Protein AF-A0A7Y4ME63-F1 (afdb_monomer_lite)

Radius of gyration: 26.14 Å; chains: 1; bounding box: 61×62×112 Å

Foldseek 3Di:
DDDDDDDDDDPDDDDDDPPPDPDPDPAAEFEEDCDDGNYPDQLVVLVPGAANHEYEYEAEDEDQEERENQALYEYEYDQRAEYEHEHQYAHYEANHANYEYEHYEYEYPAQHLDENYEYEAAQYEYEHYEYEYDADDDDLVPGRNYEHYEYDEQHEAYHAAHYEYERHQEHYEYAAAYEHEHENYEYALYQEDYEAHQYAYHYAQAEYDDPVGGHVFDEEADLNHDCVHCVAQVVNCLRHVNTWYAYPVVGAIAFADCALVCLPPVSLCVGPVRDPHSVRNNVCNVPVD

Sequence (289 aa):
MKKPLLTALITAALAGAALGAPAASAATVHTVCEAGCDYSTIQAAVNAASAGDTIQISGALATSGTTTVNKDVTVTGSDDATVTQTGTAITFLMSGAGSSLSNLTITSNAPVAREFIQVGASDVTVSDNVIYGPAQPLPMSSWVGNRGIVTQGSISGFALTGNTIHTLRSGAYLNPNGTGTIADNTLYNTKGDFLIDNANFQFINNRSGDEAQPSEWGFVVFGNTAPDRYPGMAALSTANNFMTAWDQRDGDTFVAPQSAEDCKNDGWKTLSPGFSNQGQCIKFVNTGR

Secondary structure (DSSP, 8-state):
--------------------PPP-PPPPEEEESSSSSSBSSHHHHHHHPPTT-EEEE-SEEEESS-EEE-SS-EEEE-TT-EEEE-SSS-SEEE-STT-EEES-EEEESS--SSEEEEE-STT-EEES-EEEPPP-PSPGGGS---EEEEEPTT--SEEEES-EEEEESEEEEE-TT-EEEEES-EEEEES-SEEESS-EEEEES-EE--TTS--S-SEEE-TTS-TTSS--HHHHHHTTTT--EEETTT--EEB--SSTTTTTTTGGGSSBSPPSSHHHHHHHHHH--

pLDDT: mean 92.11, std 14.5, range [37.84, 98.94]

Structure (mmCIF, N/CA/C/O backbone):
data_AF-A0A7Y4ME63-F1
#
_entry.id   AF-A0A7Y4ME63-F1
#
loop_
_atom_site.group_PDB
_atom_site.id
_atom_site.type_symbol
_atom_site.label_atom_id
_atom_site.label_alt_id
_atom_site.label_comp_id
_atom_site.label_asym_id
_atom_site.label_entity_id
_atom_site.label_seq_id
_atom_site.pdbx_PDB_ins_code
_atom_site.Cartn_x
_atom_site.Cartn_y
_atom_site.Cartn_z
_atom_site.occupancy
_atom_site.B_iso_or_equiv
_atom_site.auth_seq_id
_atom_site.auth_comp_id
_atom_site.auth_asym_id
_atom_site.auth_atom_id
_atom_site.pdbx_PDB_model_num
ATOM 1 N N . MET A 1 1 ? 34.432 -47.320 78.825 1.00 46.09 1 MET A N 1
ATOM 2 C CA . MET A 1 1 ? 34.908 -46.047 78.235 1.00 46.09 1 MET A CA 1
ATOM 3 C C . MET A 1 1 ? 34.802 -46.120 76.718 1.00 46.09 1 MET A C 1
ATOM 5 O O . MET A 1 1 ? 35.577 -46.853 76.124 1.00 46.09 1 MET A O 1
ATOM 9 N N . LYS A 1 2 ? 33.857 -45.393 76.112 1.00 38.59 2 LYS A N 1
ATOM 10 C CA . LYS A 1 2 ? 34.018 -44.500 74.943 1.00 38.59 2 LYS A CA 1
ATOM 11 C C . LYS A 1 2 ? 32.622 -44.092 74.441 1.00 38.59 2 LYS A C 1
ATOM 13 O O . LYS A 1 2 ? 31.676 -44.863 74.511 1.00 38.59 2 LYS A O 1
ATOM 18 N N . LYS A 1 3 ? 32.540 -42.809 74.096 1.00 37.84 3 LYS A N 1
ATOM 19 C CA . LYS A 1 3 ? 31.371 -41.948 73.867 1.00 37.84 3 LYS A CA 1
ATOM 20 C C . LYS A 1 3 ? 30.662 -42.207 72.518 1.00 37.84 3 LYS A C 1
ATOM 22 O O . LYS A 1 3 ? 31.257 -42.850 71.658 1.00 37.84 3 LYS A O 1
ATOM 27 N N . PRO A 1 4 ? 29.428 -41.686 72.346 1.00 48.81 4 PRO A N 1
ATOM 28 C CA . PRO A 1 4 ? 28.550 -41.934 71.201 1.00 48.81 4 PRO A CA 1
ATOM 29 C C . PRO A 1 4 ? 28.894 -41.037 70.001 1.00 48.81 4 PRO A C 1
ATOM 31 O O . PRO A 1 4 ? 29.509 -39.986 70.179 1.00 48.81 4 PRO A O 1
ATOM 34 N N . LEU A 1 5 ? 28.439 -41.406 68.798 1.00 42.62 5 LEU A N 1
ATOM 35 C CA . LEU A 1 5 ? 28.381 -40.494 67.654 1.00 42.62 5 LEU A CA 1
ATOM 36 C C . LEU A 1 5 ? 26.934 -40.406 67.155 1.00 42.62 5 LEU A C 1
ATOM 38 O O . LEU A 1 5 ? 26.392 -41.346 66.581 1.00 42.62 5 LEU A O 1
ATOM 42 N N . LEU A 1 6 ? 26.317 -39.266 67.458 1.00 41.91 6 LEU A N 1
ATOM 43 C CA . LEU A 1 6 ? 25.046 -38.795 66.923 1.00 41.91 6 LEU A CA 1
ATOM 44 C C . LEU A 1 6 ? 25.267 -38.406 65.453 1.00 41.91 6 LEU A C 1
ATOM 46 O O . LEU A 1 6 ? 26.100 -37.543 65.176 1.00 41.91 6 LEU A O 1
ATOM 50 N N . THR A 1 7 ? 24.515 -38.988 64.522 1.00 42.72 7 THR A N 1
ATOM 51 C CA . THR A 1 7 ? 24.417 -38.480 63.146 1.00 42.72 7 THR A CA 1
ATOM 52 C C . THR A 1 7 ? 23.059 -37.808 62.997 1.00 42.72 7 THR A C 1
ATOM 54 O O . THR A 1 7 ? 22.022 -38.465 63.011 1.00 42.72 7 THR A O 1
ATOM 57 N N . ALA A 1 8 ? 23.072 -36.478 62.922 1.00 39.84 8 ALA A N 1
ATOM 58 C CA . ALA A 1 8 ? 21.895 -35.663 62.670 1.00 39.84 8 ALA A CA 1
ATOM 59 C C . ALA A 1 8 ? 21.489 -35.785 61.191 1.00 39.84 8 ALA A C 1
ATOM 61 O O . ALA A 1 8 ? 22.256 -35.405 60.308 1.00 39.84 8 ALA A O 1
ATOM 62 N N . LEU A 1 9 ? 20.287 -36.303 60.923 1.00 38.84 9 LEU A N 1
ATOM 63 C CA . LEU A 1 9 ? 19.626 -36.134 59.629 1.00 38.84 9 LEU A CA 1
ATOM 64 C C . LEU A 1 9 ? 18.995 -34.738 59.598 1.00 38.84 9 LEU A C 1
ATOM 66 O O . LEU A 1 9 ? 18.056 -34.459 60.340 1.00 38.84 9 LEU A O 1
ATOM 70 N N . ILE A 1 10 ? 19.510 -33.866 58.735 1.00 40.19 10 ILE A N 1
ATOM 71 C CA . ILE A 1 10 ? 18.871 -32.596 58.389 1.00 40.19 10 ILE A CA 1
ATOM 72 C C . ILE A 1 10 ? 17.882 -32.888 57.257 1.00 40.19 10 ILE A C 1
ATOM 74 O O . ILE A 1 10 ? 18.275 -33.061 56.106 1.00 40.19 10 ILE A O 1
ATOM 78 N N . THR A 1 11 ? 16.592 -32.957 57.575 1.00 41.28 11 THR A N 1
ATOM 79 C CA . THR A 1 11 ? 15.512 -32.876 56.582 1.00 41.28 11 THR A CA 1
ATOM 80 C C . THR A 1 11 ? 15.352 -31.423 56.145 1.00 41.28 11 THR A C 1
ATOM 82 O O . THR A 1 11 ? 14.748 -30.619 56.852 1.00 41.28 11 THR A O 1
ATOM 85 N N . ALA A 1 12 ? 15.900 -31.078 54.980 1.00 43.62 12 ALA A N 1
ATOM 86 C CA . ALA A 1 12 ? 15.581 -29.834 54.293 1.00 43.62 12 ALA A CA 1
ATOM 87 C C . ALA A 1 12 ? 14.204 -29.976 53.623 1.00 43.62 12 ALA A C 1
ATOM 89 O O . ALA A 1 12 ? 14.047 -30.718 52.654 1.00 43.62 12 ALA A O 1
ATOM 90 N N . ALA A 1 13 ? 13.197 -29.288 54.160 1.00 43.19 13 ALA A N 1
ATOM 91 C CA . ALA A 1 13 ? 11.899 -29.148 53.516 1.00 43.19 13 ALA A CA 1
ATOM 92 C C . 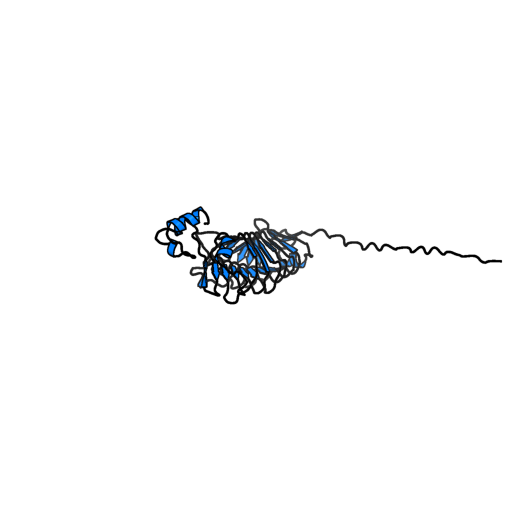ALA A 1 13 ? 12.021 -28.145 52.357 1.00 43.19 13 ALA A C 1
ATOM 94 O O . ALA A 1 13 ? 12.194 -26.948 52.581 1.00 43.19 13 ALA A O 1
ATOM 95 N N . LEU A 1 14 ? 11.947 -28.633 51.116 1.00 44.81 14 LEU A N 1
ATOM 96 C CA . LEU A 1 14 ? 11.787 -27.788 49.933 1.00 44.81 14 LEU A CA 1
ATOM 97 C C . LEU A 1 14 ? 10.317 -27.345 49.857 1.00 44.81 14 LEU A C 1
ATOM 99 O O . LEU A 1 14 ? 9.442 -28.121 49.477 1.00 44.81 14 LEU A O 1
ATOM 103 N N . ALA A 1 15 ? 10.036 -26.102 50.242 1.00 48.12 15 ALA A N 1
ATOM 104 C CA . ALA A 1 15 ? 8.752 -25.466 49.971 1.00 48.12 15 ALA A CA 1
ATOM 105 C C . ALA A 1 15 ? 8.712 -25.059 48.489 1.00 48.12 15 ALA A C 1
ATOM 107 O O . ALA A 1 15 ? 9.337 -24.080 48.084 1.00 48.12 15 ALA A O 1
ATOM 108 N N . GLY A 1 16 ? 8.008 -25.839 47.667 1.00 46.25 16 GLY A N 1
ATOM 109 C CA . GLY A 1 16 ? 7.721 -25.484 46.281 1.00 46.25 16 GLY A CA 1
ATOM 110 C C . GLY A 1 16 ? 6.725 -24.329 46.228 1.00 46.25 16 GLY A C 1
ATOM 111 O O . GLY A 1 16 ? 5.529 -24.532 46.420 1.00 46.25 16 GLY A O 1
ATOM 112 N N . ALA A 1 17 ? 7.211 -23.117 45.966 1.00 50.97 17 ALA A N 1
ATOM 113 C CA . ALA A 1 17 ? 6.362 -22.007 45.561 1.00 50.97 17 ALA A CA 1
ATOM 114 C C . ALA A 1 17 ? 5.894 -22.267 44.123 1.00 50.97 17 ALA A C 1
ATOM 116 O O . ALA A 1 17 ? 6.633 -22.043 43.165 1.00 50.97 17 ALA A O 1
ATOM 117 N N . ALA A 1 18 ? 4.674 -22.781 43.973 1.00 52.12 18 ALA A N 1
ATOM 118 C CA . ALA A 1 18 ? 3.980 -22.775 42.696 1.00 52.12 18 ALA A CA 1
ATOM 119 C C . ALA A 1 18 ? 3.706 -21.310 42.323 1.00 52.12 18 ALA A C 1
ATOM 121 O O . ALA A 1 18 ? 2.754 -20.699 42.806 1.00 52.12 18 ALA A O 1
ATOM 122 N N . LEU A 1 19 ? 4.586 -20.728 41.506 1.00 52.66 19 LEU A N 1
ATOM 123 C CA . LEU A 1 19 ? 4.307 -19.497 40.778 1.00 52.66 19 LEU A CA 1
ATOM 124 C C . LEU A 1 19 ? 3.111 -19.799 39.874 1.00 52.66 19 LEU A C 1
ATOM 126 O O . LEU A 1 19 ? 3.251 -20.484 38.862 1.00 52.66 19 LEU A O 1
ATOM 130 N N . GLY A 1 20 ? 1.921 -19.367 40.292 1.00 47.72 20 GLY A N 1
ATOM 131 C CA . GLY A 1 20 ? 0.725 -19.451 39.470 1.00 47.72 20 GLY A CA 1
ATOM 132 C C . GLY A 1 20 ? 0.991 -18.711 38.168 1.00 47.72 20 GLY A C 1
ATOM 133 O O . GLY A 1 20 ? 1.175 -17.495 38.179 1.00 47.72 20 GLY A O 1
ATOM 134 N N . ALA A 1 21 ? 1.054 -19.445 37.057 1.00 57.47 21 ALA A N 1
ATOM 135 C CA . ALA A 1 21 ? 0.985 -18.828 35.746 1.00 57.47 21 ALA A CA 1
ATOM 136 C C . ALA A 1 21 ? -0.304 -17.989 35.716 1.00 57.47 21 ALA A C 1
ATOM 138 O O . ALA A 1 21 ? -1.355 -18.513 36.108 1.00 57.47 21 ALA A O 1
ATOM 139 N N . PRO A 1 22 ? -0.252 -16.701 35.332 1.00 53.56 22 PRO A N 1
ATOM 140 C CA . PRO A 1 22 ? -1.468 -15.921 35.187 1.00 53.56 22 PRO A CA 1
ATOM 141 C C . PRO A 1 22 ? -2.383 -16.663 34.212 1.00 53.56 22 PRO A C 1
ATOM 143 O O . PRO A 1 22 ? -1.946 -17.092 33.143 1.00 53.56 22 PRO A O 1
ATOM 146 N N . ALA A 1 23 ? -3.636 -16.876 34.614 1.00 57.44 23 ALA A N 1
ATOM 147 C CA . ALA A 1 23 ? -4.640 -17.436 33.728 1.00 57.44 23 ALA A CA 1
ATOM 148 C C . ALA A 1 23 ? -4.718 -16.536 32.489 1.00 57.44 23 ALA A C 1
ATOM 150 O O . ALA A 1 23 ? -4.930 -15.330 32.625 1.00 57.44 23 ALA A O 1
ATOM 151 N N . ALA A 1 24 ? -4.501 -17.104 31.302 1.00 58.09 24 ALA A N 1
ATOM 152 C CA . ALA A 1 24 ? -4.715 -16.387 30.056 1.00 58.09 24 ALA A CA 1
ATOM 153 C C . ALA A 1 24 ? -6.181 -15.933 30.034 1.00 58.09 24 ALA A C 1
ATOM 155 O O . ALA A 1 24 ? -7.089 -16.767 30.011 1.00 58.09 24 ALA A O 1
ATOM 156 N N . SER A 1 25 ? -6.409 -14.621 30.128 1.00 64.06 25 SER A N 1
ATOM 157 C CA . SER A 1 25 ? -7.743 -14.059 29.940 1.00 64.06 25 SER A CA 1
ATOM 158 C C . SER A 1 25 ? -8.184 -14.386 28.518 1.00 64.06 25 SER A C 1
ATOM 160 O O . SER A 1 25 ? -7.395 -14.242 27.585 1.00 64.06 25 SER A O 1
ATOM 162 N N . ALA A 1 26 ? -9.421 -14.850 28.349 1.00 74.94 26 ALA A N 1
ATOM 163 C CA . ALA A 1 26 ? -9.980 -15.026 27.018 1.00 74.94 26 ALA A CA 1
ATOM 164 C C . ALA A 1 26 ? -9.988 -13.666 26.301 1.00 74.94 26 ALA A C 1
ATOM 166 O O . ALA A 1 26 ? -10.388 -12.665 26.900 1.00 74.94 26 ALA A O 1
ATOM 167 N N . ALA A 1 27 ? -9.526 -13.643 25.050 1.00 87.25 27 ALA A N 1
ATOM 168 C CA . ALA A 1 27 ? -9.578 -12.455 24.208 1.00 87.25 27 ALA A CA 1
ATOM 169 C C . ALA A 1 27 ? -11.033 -11.994 24.061 1.00 87.25 27 ALA A C 1
ATOM 171 O O . ALA A 1 27 ? -11.910 -12.790 23.712 1.00 87.25 27 ALA A O 1
ATOM 172 N N . THR A 1 28 ? -11.293 -10.721 24.354 1.00 96.31 28 THR A N 1
ATOM 173 C CA . THR A 1 28 ? -12.622 -10.125 24.194 1.00 96.31 28 THR A CA 1
ATOM 174 C C . THR A 1 28 ? -12.782 -9.611 22.768 1.00 96.31 28 THR A C 1
ATOM 176 O O . THR A 1 28 ? -11.829 -9.115 22.168 1.00 96.31 28 THR A O 1
ATOM 179 N N . VAL A 1 29 ? -13.995 -9.717 22.222 1.00 98.25 29 VAL A N 1
ATOM 180 C CA . VAL A 1 29 ? -14.356 -9.113 20.935 1.00 98.25 29 VAL A CA 1
ATOM 181 C C . VAL A 1 29 ? -15.172 -7.852 21.200 1.00 98.25 29 VAL A C 1
ATOM 183 O O . VAL A 1 29 ? -16.220 -7.925 21.834 1.00 98.25 29 VAL A O 1
ATOM 186 N N . HIS A 1 30 ? -14.694 -6.717 20.697 1.00 98.44 30 HIS A N 1
ATOM 187 C CA . HIS A 1 30 ? -15.376 -5.423 20.717 1.00 98.44 30 HIS A CA 1
ATOM 188 C C . HIS A 1 30 ? -15.942 -5.149 19.325 1.00 98.44 30 HIS A C 1
ATOM 190 O O . HIS A 1 30 ? -15.181 -4.991 18.367 1.00 98.44 30 HIS A O 1
ATOM 196 N N . THR A 1 31 ? -17.264 -5.103 19.184 1.00 98.69 31 THR A N 1
ATOM 197 C CA . THR A 1 31 ? -17.903 -4.843 17.885 1.00 98.69 31 THR A CA 1
ATOM 198 C C . THR A 1 31 ? -17.995 -3.345 17.589 1.00 98.69 31 THR A C 1
ATOM 200 O O . THR A 1 31 ? -18.253 -2.533 18.483 1.00 98.69 31 THR A O 1
ATOM 203 N N . VAL A 1 32 ? -17.799 -2.963 16.323 1.00 98.75 32 VAL A N 1
ATOM 204 C CA . VAL A 1 32 ? -17.863 -1.570 15.859 1.00 98.75 32 VAL A CA 1
ATOM 205 C C . VAL A 1 32 ? -18.687 -1.453 14.578 1.00 98.75 32 VAL A C 1
ATOM 207 O O . VAL A 1 32 ? -18.367 -2.078 13.568 1.00 98.75 32 VAL A O 1
ATOM 210 N N . CYS A 1 33 ? -19.725 -0.621 14.607 1.00 98.38 33 CYS A N 1
ATOM 211 C CA . CYS A 1 33 ? -20.551 -0.262 13.450 1.00 98.38 33 CYS A CA 1
ATOM 212 C C . CYS A 1 33 ? -21.341 1.024 13.737 1.00 98.38 33 CYS A C 1
ATOM 214 O O . CYS A 1 33 ? -21.311 1.527 14.857 1.00 98.38 33 CYS A O 1
ATOM 216 N N . GLU A 1 34 ? -22.055 1.574 12.750 1.00 95.75 34 GLU A N 1
ATOM 217 C CA . GLU A 1 34 ? -22.804 2.834 12.910 1.00 95.75 34 GLU A CA 1
ATOM 218 C C . GLU A 1 34 ? -23.834 2.780 14.057 1.00 95.75 34 GLU A C 1
ATOM 220 O O . GLU A 1 34 ? -23.956 3.732 14.832 1.00 95.75 34 GLU A O 1
ATOM 225 N N . ALA A 1 35 ? -24.546 1.656 14.202 1.00 95.31 35 ALA A N 1
ATOM 226 C CA . ALA A 1 35 ? -25.524 1.438 15.265 1.00 95.31 35 ALA A CA 1
ATOM 227 C C . ALA A 1 35 ? -25.699 -0.054 15.590 1.00 95.31 35 ALA A C 1
ATOM 229 O O . ALA A 1 35 ? -25.674 -0.895 14.698 1.00 95.31 35 ALA A O 1
ATOM 230 N N . GLY A 1 36 ? -25.948 -0.378 16.864 1.00 95.62 36 GLY A N 1
ATOM 231 C CA . GLY A 1 36 ? -26.245 -1.745 17.324 1.00 95.62 36 GLY A CA 1
ATOM 232 C C . GLY A 1 36 ? -25.032 -2.579 17.757 1.00 95.62 36 GLY A C 1
ATOM 233 O O . GLY A 1 36 ? -25.229 -3.654 18.314 1.00 95.62 36 GLY A O 1
ATOM 234 N N . CYS A 1 37 ? -23.813 -2.075 17.554 1.00 98.06 37 CYS A N 1
ATOM 235 C CA . CYS A 1 37 ? -22.570 -2.648 18.078 1.00 98.06 37 CYS A CA 1
ATOM 236 C C . CYS A 1 37 ? -22.203 -2.080 19.460 1.00 98.06 37 CYS A C 1
ATOM 238 O O . CYS A 1 37 ? -22.789 -1.090 19.906 1.00 98.06 37 CYS A O 1
ATOM 240 N N . ASP A 1 38 ? -21.198 -2.672 20.112 1.00 98.50 38 ASP A N 1
ATOM 241 C CA . ASP A 1 38 ? -20.674 -2.216 21.411 1.00 98.50 38 ASP A CA 1
ATOM 242 C C . ASP A 1 38 ? -20.152 -0.773 21.343 1.00 98.50 38 ASP A C 1
ATOM 244 O O . ASP A 1 38 ? -20.317 0.012 22.282 1.00 98.50 38 ASP A O 1
ATOM 248 N N . TYR A 1 39 ? -19.549 -0.410 20.207 1.00 98.69 39 TYR A N 1
ATOM 249 C CA . TYR A 1 39 ? -19.010 0.918 19.944 1.00 98.69 39 TYR A CA 1
ATOM 250 C C . TYR A 1 39 ? -19.448 1.443 18.575 1.00 98.69 39 TYR A C 1
ATOM 252 O O . TYR A 1 39 ? -19.563 0.699 17.606 1.00 98.69 39 TYR A O 1
ATOM 260 N N . SER A 1 40 ? -19.614 2.763 18.474 1.00 97.88 40 SER A N 1
ATOM 261 C CA . SER A 1 40 ? -19.867 3.455 17.202 1.00 97.88 40 SER A CA 1
ATOM 262 C C . SER A 1 40 ? -18.611 4.033 16.546 1.00 97.88 40 SER A C 1
ATOM 264 O O . SER A 1 40 ? -18.667 4.579 15.447 1.00 97.88 40 SER A O 1
ATOM 266 N N . THR A 1 41 ? -17.455 3.938 17.214 1.00 98.25 41 THR A N 1
ATOM 267 C CA . THR A 1 41 ? -16.168 4.395 16.675 1.00 98.25 41 THR A CA 1
ATOM 268 C C . THR A 1 41 ? -15.064 3.404 17.003 1.00 98.25 41 THR A C 1
ATOM 270 O O . THR A 1 41 ? -15.025 2.832 18.095 1.00 98.25 41 THR A O 1
ATOM 273 N N . ILE A 1 42 ? -14.117 3.257 16.077 1.00 98.62 42 ILE A N 1
ATOM 274 C CA . ILE A 1 42 ? -12.981 2.343 16.239 1.00 98.62 42 ILE A CA 1
ATOM 275 C C . ILE A 1 42 ? -12.100 2.794 17.413 1.00 98.62 42 ILE A C 1
ATOM 277 O O . ILE A 1 42 ? -11.676 1.973 18.219 1.00 98.62 42 ILE A O 1
ATOM 281 N N . GLN A 1 43 ? -11.882 4.105 17.579 1.00 98.69 43 GLN A N 1
ATOM 282 C CA . GLN A 1 43 ? -11.066 4.623 18.682 1.00 98.69 43 GLN A CA 1
ATOM 283 C C . GLN A 1 43 ? -11.665 4.309 20.062 1.00 98.69 43 GLN A C 1
ATOM 285 O O . GLN A 1 43 ? -10.912 4.024 20.991 1.00 98.69 43 GLN A O 1
ATOM 290 N N . ALA A 1 44 ? -12.994 4.346 20.221 1.00 98.56 44 ALA A N 1
ATOM 291 C CA . ALA A 1 44 ? -13.624 3.988 21.492 1.00 98.56 44 ALA A CA 1
ATOM 292 C C . ALA A 1 44 ? -13.399 2.506 21.839 1.00 98.56 44 ALA A C 1
ATOM 294 O O . ALA A 1 44 ? -13.047 2.206 22.981 1.00 98.56 44 ALA A O 1
ATOM 295 N N . ALA A 1 45 ? -13.498 1.615 20.847 1.00 98.69 45 ALA A N 1
ATOM 296 C CA . ALA A 1 45 ? -13.181 0.199 21.014 1.00 98.69 45 ALA A CA 1
ATOM 297 C C . ALA A 1 45 ? -11.699 -0.015 21.365 1.00 98.69 45 ALA A C 1
ATOM 299 O O . ALA A 1 45 ? -11.395 -0.692 22.343 1.00 98.69 45 ALA A O 1
ATOM 300 N N . VAL A 1 46 ? -10.766 0.643 20.660 1.00 98.62 46 VAL A N 1
ATOM 301 C CA . VAL A 1 46 ? -9.326 0.585 20.995 1.00 98.62 46 VAL A CA 1
ATOM 302 C C . VAL A 1 46 ? -9.065 1.056 22.424 1.00 98.62 46 VAL A C 1
ATOM 304 O O . VAL A 1 46 ? -8.277 0.447 23.149 1.00 98.62 46 VAL A O 1
ATOM 307 N N . ASN A 1 47 ? -9.722 2.131 22.863 1.00 98.62 47 ASN A N 1
ATOM 308 C CA . ASN A 1 47 ? -9.544 2.661 24.213 1.00 98.62 47 ASN A CA 1
ATOM 309 C C . ASN A 1 47 ? -9.984 1.655 25.285 1.00 98.62 47 ASN A C 1
ATOM 311 O O . ASN A 1 47 ? -9.286 1.524 26.292 1.00 98.62 47 ASN A O 1
ATOM 315 N N . ALA A 1 48 ? -11.082 0.933 25.051 1.00 98.38 48 ALA A N 1
ATOM 316 C CA . ALA A 1 48 ? -11.619 -0.067 25.971 1.00 98.38 48 ALA A CA 1
ATOM 317 C C . ALA A 1 48 ? -10.885 -1.418 25.926 1.00 98.38 48 ALA A C 1
ATOM 319 O O . ALA A 1 48 ? -10.830 -2.110 26.940 1.00 98.38 48 ALA A O 1
ATOM 320 N N . ALA A 1 49 ? -10.300 -1.770 24.781 1.00 98.31 49 ALA A N 1
ATOM 321 C CA . ALA A 1 49 ? -9.621 -3.041 24.571 1.00 98.31 49 ALA A CA 1
ATOM 322 C C . ALA A 1 49 ? -8.377 -3.225 25.455 1.00 98.31 49 ALA A C 1
ATOM 324 O O . ALA A 1 49 ? -7.641 -2.276 25.751 1.00 98.31 49 ALA A O 1
ATOM 325 N N . SE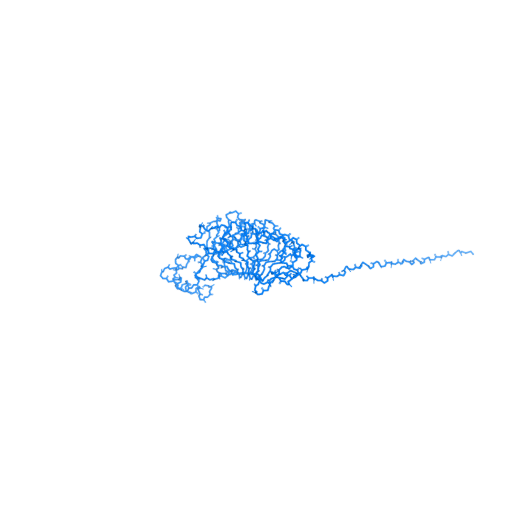R A 1 50 ? -8.113 -4.469 25.836 1.00 97.62 50 SER A N 1
ATOM 326 C CA . SER A 1 50 ? -6.856 -4.931 26.427 1.00 97.62 50 SER A CA 1
ATOM 327 C C . SER A 1 50 ? -5.974 -5.595 25.369 1.00 97.62 50 SER A C 1
ATOM 329 O O . SER A 1 50 ? -6.437 -5.919 24.281 1.00 97.62 50 SER A O 1
ATOM 331 N N . ALA A 1 51 ? -4.690 -5.793 25.675 1.00 97.25 51 ALA A N 1
ATOM 332 C CA . ALA A 1 51 ? -3.816 -6.557 24.787 1.00 97.25 51 ALA A CA 1
ATOM 333 C C . ALA A 1 51 ? -4.372 -7.979 24.559 1.00 97.25 51 ALA A C 1
ATOM 335 O O . ALA A 1 51 ? -4.815 -8.622 25.512 1.00 97.25 51 ALA A O 1
ATOM 336 N N . GLY A 1 52 ? -4.345 -8.447 23.313 1.00 97.06 52 GLY A N 1
ATOM 337 C CA . GLY A 1 52 ? -4.934 -9.700 22.846 1.00 97.06 52 GLY A CA 1
ATOM 338 C C . GLY A 1 52 ? -6.403 -9.604 22.418 1.00 97.06 52 GLY A C 1
ATOM 339 O O . GLY A 1 52 ? -6.911 -10.557 21.832 1.00 97.06 52 GLY A O 1
ATOM 340 N N . ASP A 1 53 ? -7.094 -8.490 22.679 1.00 98.62 53 ASP A N 1
ATOM 341 C CA . ASP A 1 53 ? -8.489 -8.323 22.261 1.00 98.62 53 ASP A CA 1
ATOM 342 C C . ASP A 1 53 ? -8.623 -8.117 20.743 1.00 98.62 53 ASP A C 1
ATOM 344 O O . ASP A 1 53 ? -7.707 -7.666 20.049 1.00 98.62 53 ASP A O 1
ATOM 348 N N . THR A 1 54 ? -9.822 -8.405 20.237 1.00 98.75 54 THR A N 1
ATOM 349 C CA . THR A 1 54 ? -10.218 -8.169 18.847 1.00 98.75 54 THR A CA 1
ATOM 350 C C . THR A 1 54 ? -11.213 -7.018 18.757 1.00 98.75 54 THR A C 1
ATOM 352 O O . THR A 1 54 ? -12.153 -6.926 19.541 1.00 98.75 54 THR A O 1
ATOM 355 N N . ILE A 1 55 ? -11.038 -6.159 17.762 1.00 98.88 55 ILE A N 1
ATOM 356 C CA . ILE A 1 55 ? -11.950 -5.090 17.373 1.00 98.88 55 ILE A CA 1
ATOM 357 C C . ILE A 1 55 ? -12.526 -5.480 16.014 1.00 98.88 55 ILE A C 1
ATOM 359 O O . ILE A 1 55 ? -11.825 -5.428 15.004 1.00 98.88 55 ILE A O 1
ATOM 363 N N . GLN A 1 56 ? -13.791 -5.899 16.005 1.00 98.69 56 GLN A N 1
ATOM 364 C CA . GLN A 1 56 ? -14.490 -6.379 14.814 1.00 98.69 56 GLN A CA 1
ATOM 365 C C . GLN A 1 56 ? -15.339 -5.255 14.219 1.00 98.69 56 GLN A C 1
ATOM 367 O O . GLN A 1 56 ? -16.314 -4.815 14.828 1.00 98.69 56 GLN A O 1
ATOM 372 N N . ILE A 1 57 ? -14.990 -4.810 13.017 1.00 98.81 57 ILE A N 1
ATOM 373 C CA . ILE A 1 57 ? -15.683 -3.740 12.296 1.00 98.81 57 ILE A CA 1
ATOM 374 C C . ILE A 1 57 ? -16.677 -4.353 11.300 1.00 98.81 57 ILE A C 1
ATOM 376 O O . ILE A 1 57 ? -16.399 -5.380 10.677 1.00 98.81 57 ILE A O 1
ATOM 380 N N . SER A 1 58 ? -17.839 -3.725 11.135 1.00 98.44 58 SER A N 1
ATOM 381 C CA . SER A 1 58 ? -18.814 -4.053 10.085 1.00 98.44 58 SER A CA 1
ATOM 382 C C . SER A 1 58 ? -19.460 -2.790 9.521 1.00 98.44 58 SER A C 1
ATOM 384 O O . SER A 1 58 ? -19.531 -1.760 10.202 1.00 98.44 58 SER A O 1
ATOM 386 N N . GLY A 1 59 ? -19.921 -2.876 8.274 1.00 98.19 59 GLY A N 1
ATOM 387 C CA . GLY A 1 59 ? -20.559 -1.771 7.567 1.00 98.19 59 GLY A CA 1
ATOM 388 C C . GLY A 1 59 ? -19.647 -0.567 7.300 1.00 98.19 59 GLY A C 1
ATOM 389 O O . GLY A 1 59 ? -18.421 -0.611 7.432 1.00 98.19 59 GLY A O 1
ATOM 390 N N . ALA A 1 60 ? -20.263 0.544 6.897 1.00 98.19 60 ALA A N 1
ATOM 391 C CA . ALA A 1 60 ? -19.552 1.775 6.572 1.00 98.19 60 ALA A CA 1
ATOM 392 C C . ALA A 1 60 ? -19.339 2.651 7.814 1.00 98.19 60 ALA A C 1
ATOM 394 O O . ALA A 1 60 ? -20.279 2.984 8.533 1.00 98.19 60 ALA A O 1
ATOM 395 N N . LEU A 1 61 ? -18.100 3.091 8.021 1.00 98.44 61 LEU A N 1
ATOM 396 C CA . LEU A 1 61 ? -17.710 4.048 9.047 1.00 98.44 61 LEU A CA 1
ATOM 397 C C . LEU A 1 61 ? -16.950 5.215 8.422 1.00 98.44 61 LEU A C 1
ATOM 399 O O . LEU A 1 61 ? -16.160 5.054 7.490 1.00 98.44 61 LEU A O 1
ATOM 403 N N . ALA A 1 62 ? -17.145 6.400 8.990 1.00 98.00 62 ALA A N 1
ATOM 404 C CA . ALA A 1 62 ? -16.340 7.570 8.684 1.00 98.00 62 ALA A CA 1
ATOM 405 C C . ALA A 1 62 ? -15.444 7.919 9.875 1.00 98.00 62 ALA A C 1
ATOM 407 O O . ALA A 1 62 ? -15.880 7.901 11.026 1.00 98.00 62 ALA A O 1
ATOM 408 N N . THR A 1 63 ? -14.200 8.295 9.595 1.00 97.81 63 THR A N 1
ATOM 409 C CA . THR A 1 63 ? -13.324 8.962 10.564 1.00 97.81 63 THR A CA 1
ATOM 410 C C . THR A 1 63 ? -12.889 10.308 10.004 1.00 97.81 63 THR A C 1
ATOM 412 O O . THR A 1 63 ? -12.749 10.465 8.794 1.00 97.81 63 THR A O 1
ATOM 415 N N . SER A 1 64 ? -12.712 11.305 10.864 1.00 97.00 64 SER A N 1
ATOM 416 C CA . SER A 1 64 ? -12.192 12.632 10.502 1.00 97.00 64 SER A CA 1
ATOM 417 C C . SER A 1 64 ? -10.822 12.921 11.126 1.00 97.00 64 SER A C 1
ATOM 419 O O . SER A 1 64 ? -10.231 13.975 10.887 1.00 97.00 64 SER A O 1
ATOM 421 N N . GLY A 1 65 ? -10.314 11.983 11.929 1.00 97.75 65 GLY A N 1
ATOM 422 C CA . GLY A 1 65 ? -9.037 12.066 12.623 1.00 97.75 65 GLY A CA 1
ATOM 423 C C . GLY A 1 65 ? -8.273 10.747 12.563 1.00 97.75 65 GLY A C 1
ATOM 424 O O . GLY A 1 65 ? -8.667 9.809 11.864 1.00 97.75 65 GLY A O 1
ATOM 425 N N . THR A 1 66 ? -7.177 10.690 13.315 1.00 98.69 66 THR A N 1
ATOM 426 C CA . THR A 1 66 ? -6.348 9.488 13.428 1.00 98.69 66 THR A CA 1
ATOM 427 C C . THR A 1 66 ? -6.941 8.494 14.412 1.00 98.69 66 THR A C 1
ATOM 429 O O . THR A 1 66 ? -7.073 8.804 15.595 1.00 98.69 66 THR A O 1
ATOM 432 N N . THR A 1 67 ? -7.212 7.275 13.942 1.00 98.75 67 THR A N 1
ATOM 433 C CA . THR A 1 67 ? -7.447 6.117 14.812 1.00 98.75 67 THR A CA 1
ATOM 434 C C . THR A 1 67 ? -6.094 5.573 15.252 1.00 98.75 67 THR A C 1
ATOM 436 O O . THR A 1 67 ? -5.331 5.051 14.442 1.00 98.75 67 THR A O 1
ATOM 439 N N . THR A 1 68 ? -5.759 5.724 16.528 1.00 98.81 68 THR A N 1
ATOM 440 C CA . THR A 1 68 ? -4.480 5.272 17.082 1.00 98.81 68 THR A CA 1
ATOM 441 C C . THR A 1 68 ? -4.647 3.896 17.712 1.00 98.81 68 THR A C 1
ATOM 443 O O . THR A 1 68 ? -5.268 3.782 18.767 1.00 98.81 68 THR A O 1
ATOM 446 N N . VAL A 1 69 ? -4.061 2.875 17.087 1.00 98.81 69 VAL A N 1
ATOM 447 C CA . VAL A 1 69 ? -3.988 1.495 17.581 1.00 98.81 69 VAL A CA 1
ATOM 448 C C . VAL A 1 69 ? -2.672 1.339 18.343 1.00 98.81 69 VAL A C 1
ATOM 450 O O . VAL A 1 69 ? -1.638 1.006 17.770 1.00 98.81 69 VAL A O 1
ATOM 453 N N . ASN A 1 70 ? -2.691 1.663 19.638 1.00 98.62 70 ASN A N 1
ATOM 454 C CA . ASN A 1 70 ? -1.507 1.744 20.509 1.00 98.62 70 ASN A CA 1
ATOM 455 C C . ASN A 1 70 ? -1.336 0.549 21.461 1.00 98.62 70 ASN A C 1
ATOM 457 O O . ASN A 1 70 ? -0.603 0.638 22.447 1.00 98.62 70 ASN A O 1
ATOM 461 N N . LYS A 1 71 ? -2.041 -0.549 21.201 1.00 98.31 71 LYS A N 1
ATOM 462 C CA . LYS A 1 71 ? -2.025 -1.781 21.996 1.00 98.31 71 LYS A CA 1
ATOM 463 C C . LYS A 1 71 ? -1.869 -2.964 21.051 1.00 98.31 71 LYS A C 1
ATOM 465 O O . LYS A 1 71 ? -2.225 -2.838 19.884 1.00 98.31 71 LYS A O 1
ATOM 470 N N . ASP A 1 72 ? -1.378 -4.083 21.566 1.00 98.31 72 ASP A N 1
ATOM 471 C CA . ASP A 1 72 ? -1.368 -5.369 20.865 1.00 98.31 72 ASP A CA 1
ATOM 472 C C . ASP A 1 72 ? -2.810 -5.882 20.716 1.00 98.31 72 ASP A C 1
ATOM 474 O O . ASP A 1 72 ? -3.309 -6.601 21.573 1.00 98.31 72 ASP A O 1
ATOM 478 N N . VAL A 1 73 ? -3.537 -5.392 19.714 1.00 98.69 73 VAL A N 1
ATOM 479 C CA . VAL A 1 73 ? -4.927 -5.772 19.427 1.00 98.69 73 VAL A CA 1
ATOM 480 C C . VAL A 1 73 ? -5.071 -6.125 17.957 1.00 98.69 73 VAL A C 1
ATOM 482 O O . VAL A 1 73 ? -4.367 -5.578 17.102 1.00 98.69 73 VAL A O 1
ATOM 485 N N . THR A 1 74 ? -6.036 -6.988 17.660 1.00 98.81 74 THR A N 1
ATOM 486 C CA . THR A 1 74 ? -6.435 -7.301 16.288 1.00 98.81 74 THR A CA 1
ATOM 487 C C . THR A 1 74 ? -7.587 -6.404 15.873 1.00 98.81 74 THR A C 1
ATOM 489 O O . THR A 1 74 ? -8.674 -6.501 16.429 1.00 98.81 74 THR A O 1
ATOM 492 N N . VAL A 1 75 ? -7.384 -5.545 14.879 1.00 98.88 75 VAL A N 1
ATOM 493 C CA . VAL A 1 75 ? -8.459 -4.796 14.218 1.00 98.88 75 VAL A CA 1
ATOM 494 C C . VAL A 1 75 ? -8.792 -5.508 12.914 1.00 98.88 75 VAL A C 1
ATOM 496 O O . VAL A 1 75 ? -7.942 -5.594 12.034 1.00 98.88 75 VAL A O 1
ATOM 499 N N . THR A 1 76 ? -10.012 -6.016 12.774 1.00 98.88 76 THR A N 1
ATOM 500 C CA . THR A 1 76 ? -10.432 -6.730 11.560 1.00 98.88 76 THR A CA 1
ATOM 501 C C . THR A 1 76 ? -11.807 -6.280 11.093 1.00 98.88 76 THR A C 1
ATOM 503 O O . THR A 1 76 ? -12.685 -5.989 11.905 1.00 98.88 76 THR A O 1
ATOM 506 N N . GLY A 1 77 ? -12.004 -6.218 9.781 1.00 98.50 77 GLY A N 1
ATOM 507 C CA . GLY A 1 77 ? -13.307 -5.987 9.172 1.00 98.50 77 GLY A CA 1
ATOM 508 C C . GLY A 1 77 ? -14.089 -7.267 8.886 1.00 98.50 77 GLY A C 1
ATOM 509 O O . GLY A 1 77 ? -13.563 -8.379 8.950 1.00 98.50 77 GLY A O 1
ATOM 510 N N . SER A 1 78 ? -15.377 -7.077 8.623 1.00 95.62 78 SER A N 1
ATOM 511 C CA . SER A 1 78 ? -16.261 -8.011 7.917 1.00 95.62 78 SER A CA 1
ATOM 512 C C . SER A 1 78 ? -16.213 -7.688 6.416 1.00 95.62 78 SER A C 1
ATOM 514 O O . SER A 1 78 ? -15.711 -6.629 6.048 1.00 95.62 78 SER A O 1
ATOM 516 N N . ASP A 1 79 ? -16.786 -8.525 5.550 1.00 91.31 79 ASP A N 1
ATOM 517 C CA . ASP A 1 79 ? -16.741 -8.323 4.087 1.00 91.31 79 ASP A CA 1
ATOM 518 C C . ASP A 1 79 ? -17.255 -6.943 3.614 1.00 91.31 79 ASP A C 1
ATOM 520 O O . ASP A 1 79 ? -16.831 -6.441 2.575 1.00 91.31 79 ASP A O 1
ATOM 524 N N . ASP A 1 80 ? -18.162 -6.313 4.367 1.00 94.44 80 ASP A N 1
ATOM 525 C CA . ASP A 1 80 ? -18.744 -4.998 4.073 1.00 94.44 80 ASP A CA 1
ATOM 526 C C . ASP A 1 80 ? -18.063 -3.826 4.808 1.00 94.44 80 ASP A C 1
ATOM 528 O O . ASP A 1 80 ? -18.475 -2.669 4.662 1.00 94.44 80 ASP A O 1
ATOM 532 N N . ALA A 1 81 ? -17.026 -4.101 5.604 1.00 98.56 81 ALA A N 1
ATOM 533 C CA . ALA A 1 81 ? -16.396 -3.118 6.469 1.00 98.56 81 ALA A CA 1
ATOM 534 C C . ALA A 1 81 ? -15.584 -2.100 5.661 1.00 98.56 81 ALA A C 1
ATOM 536 O O . ALA A 1 81 ? -14.510 -2.392 5.126 1.00 98.56 81 ALA A O 1
ATOM 537 N N . THR A 1 82 ? -16.088 -0.868 5.617 1.00 98.75 82 THR A N 1
ATOM 538 C CA . THR A 1 82 ? -15.456 0.248 4.911 1.00 98.75 82 THR A CA 1
ATOM 539 C C . THR A 1 82 ? -15.156 1.383 5.875 1.00 98.75 82 THR A C 1
ATOM 541 O O . THR A 1 82 ? -16.047 1.863 6.570 1.00 98.75 82 THR A O 1
ATOM 544 N N . VAL A 1 83 ? -13.919 1.874 5.878 1.00 98.81 83 VAL A N 1
ATOM 545 C CA . VAL A 1 83 ? -13.494 3.035 6.666 1.00 98.81 83 VAL A CA 1
ATOM 546 C C . VAL A 1 83 ? -13.120 4.168 5.721 1.00 98.81 83 VAL A C 1
ATOM 548 O O . VAL A 1 83 ? -12.129 4.094 4.996 1.00 98.81 83 VAL A O 1
ATOM 551 N N . THR A 1 84 ? -13.917 5.235 5.743 1.00 98.75 84 THR A N 1
ATOM 552 C CA . THR A 1 84 ? -13.695 6.436 4.932 1.00 98.75 84 THR A CA 1
ATOM 553 C C . THR A 1 84 ? -13.096 7.552 5.783 1.00 98.75 84 THR A C 1
ATOM 555 O O . THR A 1 84 ? -13.736 8.068 6.700 1.00 98.75 84 THR A O 1
ATOM 558 N N . GLN A 1 85 ? -11.876 7.974 5.462 1.00 98.56 85 GLN A N 1
ATOM 559 C CA . GLN A 1 85 ? -11.290 9.195 6.003 1.00 98.56 85 GLN A CA 1
ATOM 560 C C . GLN A 1 85 ? -11.943 10.423 5.360 1.00 98.56 85 GLN A C 1
ATOM 562 O O . GLN A 1 85 ? -12.016 10.553 4.139 1.00 98.56 85 GLN A O 1
ATOM 567 N N . THR A 1 86 ? -12.410 11.337 6.199 1.00 98.25 86 THR A N 1
ATOM 568 C CA . THR A 1 86 ? -13.142 12.551 5.808 1.00 98.25 86 THR A CA 1
ATOM 569 C C . THR A 1 86 ? -12.414 13.837 6.185 1.00 98.25 86 THR A C 1
ATOM 571 O O . THR A 1 86 ? -12.808 14.918 5.746 1.00 98.25 86 THR A O 1
ATOM 574 N N . GLY A 1 87 ? -11.356 13.730 6.993 1.00 96.88 87 GLY A N 1
ATOM 575 C CA . GLY A 1 87 ? -10.506 14.833 7.418 1.00 96.88 87 GLY A CA 1
ATOM 576 C C . GLY A 1 87 ? -9.085 14.742 6.863 1.00 96.88 87 GLY A C 1
ATOM 577 O O . GLY A 1 87 ? -8.724 13.846 6.100 1.00 96.88 87 GLY A O 1
ATOM 578 N N . THR A 1 88 ? -8.243 15.687 7.281 1.00 96.69 88 THR A N 1
ATOM 579 C CA . THR A 1 88 ? -6.827 15.746 6.892 1.00 96.69 88 THR A CA 1
ATOM 580 C C . THR A 1 88 ? -5.954 15.079 7.954 1.00 96.69 88 THR A C 1
ATOM 582 O O . THR A 1 88 ? -5.202 15.746 8.669 1.00 96.69 88 THR A O 1
ATOM 585 N N . ALA A 1 89 ? -6.064 13.759 8.075 1.00 97.56 89 ALA A N 1
ATOM 586 C CA . ALA A 1 89 ? -5.361 12.965 9.079 1.00 97.56 89 ALA A CA 1
ATOM 587 C C . ALA A 1 89 ? -4.891 11.618 8.512 1.00 97.56 89 ALA A C 1
ATOM 589 O O . ALA A 1 89 ? -5.289 11.215 7.420 1.00 97.56 89 ALA A O 1
ATOM 590 N N . ILE A 1 90 ? -4.038 10.935 9.275 1.00 98.50 90 ILE A N 1
ATOM 591 C CA . ILE A 1 90 ? -3.756 9.508 9.072 1.00 98.50 90 ILE A CA 1
ATOM 592 C C . ILE A 1 90 ? -5.038 8.746 9.421 1.00 98.50 90 ILE A C 1
ATOM 594 O O . ILE A 1 90 ? -5.747 9.164 10.329 1.00 98.50 90 ILE A O 1
ATOM 598 N N . THR A 1 91 ? -5.374 7.653 8.739 1.00 98.69 91 THR A N 1
ATOM 599 C CA . THR A 1 91 ? -6.584 6.879 9.098 1.00 98.69 91 THR A CA 1
ATOM 600 C C . THR A 1 91 ? -6.308 5.955 10.275 1.00 98.69 91 THR A C 1
ATOM 602 O O . THR A 1 91 ? -7.005 6.037 11.286 1.00 98.69 91 THR A O 1
ATOM 605 N N . PHE A 1 92 ? -5.239 5.161 10.178 1.00 98.94 92 PHE A N 1
ATOM 606 C CA . PHE A 1 92 ? -4.753 4.270 11.228 1.00 98.94 92 PHE A CA 1
ATOM 607 C C . PHE A 1 92 ? -3.287 4.553 11.551 1.00 98.94 92 PHE A C 1
ATOM 609 O O . PHE A 1 92 ? -2.426 4.479 10.677 1.00 98.94 92 PHE A O 1
ATOM 616 N N . LEU A 1 93 ? -2.992 4.850 12.815 1.00 98.88 93 LEU A N 1
ATOM 617 C CA . LEU A 1 93 ? -1.635 4.843 13.352 1.00 98.88 93 LEU A CA 1
ATOM 618 C C . LEU A 1 93 ? -1.442 3.561 14.165 1.00 98.88 93 LEU A C 1
ATOM 620 O O . LEU A 1 93 ? -1.963 3.453 15.274 1.00 98.88 93 LEU A O 1
ATOM 624 N N . MET A 1 94 ? -0.684 2.615 13.615 1.00 98.88 94 MET A N 1
ATOM 625 C CA . MET A 1 94 ? -0.329 1.348 14.257 1.00 98.88 94 MET A CA 1
ATOM 626 C C . MET A 1 94 ? 0.918 1.560 15.123 1.00 98.88 94 MET A C 1
ATOM 628 O O . MET A 1 94 ? 2.042 1.513 14.625 1.00 98.88 94 MET A O 1
ATOM 632 N N . SER A 1 95 ? 0.727 1.870 16.405 1.00 98.75 95 SER A N 1
ATOM 633 C CA . SER A 1 95 ? 1.802 2.162 17.370 1.00 98.75 95 SER A CA 1
ATOM 634 C C . SER A 1 95 ? 1.892 1.160 18.526 1.00 98.75 95 SER A C 1
ATOM 636 O O . SER A 1 95 ? 2.787 1.270 19.362 1.00 98.75 95 SER A O 1
ATOM 638 N N . GLY A 1 96 ? 0.997 0.172 18.578 1.00 98.56 96 GLY A N 1
ATOM 639 C CA . GLY A 1 96 ? 1.104 -0.987 19.459 1.00 98.56 96 GLY A CA 1
ATOM 640 C C . GLY A 1 96 ? 1.933 -2.085 18.802 1.00 98.56 96 GLY A C 1
ATOM 641 O O . GLY A 1 96 ? 1.584 -2.544 17.716 1.00 98.56 96 GLY A O 1
ATOM 642 N N . ALA A 1 97 ? 3.016 -2.517 19.446 1.00 98.62 97 ALA A N 1
ATOM 643 C CA . ALA A 1 97 ? 3.757 -3.685 18.972 1.00 98.62 97 ALA A CA 1
ATOM 644 C C . ALA A 1 97 ? 2.859 -4.934 18.994 1.00 98.62 97 ALA A C 1
ATOM 646 O O . ALA A 1 97 ? 2.040 -5.059 19.902 1.00 98.62 97 ALA A O 1
ATOM 647 N N . GLY A 1 98 ? 2.983 -5.811 17.996 1.00 98.38 98 GLY A N 1
ATOM 648 C CA . GLY A 1 98 ? 2.138 -7.009 17.846 1.00 98.38 98 GLY A CA 1
ATOM 649 C C . GLY A 1 98 ? 0.760 -6.766 17.214 1.00 98.38 98 GLY A C 1
ATOM 650 O O . GLY A 1 98 ? 0.120 -7.708 16.753 1.00 98.38 98 GLY A O 1
ATOM 651 N N . SER A 1 99 ? 0.313 -5.506 17.126 1.00 98.81 99 SER A N 1
ATOM 652 C CA . SER A 1 99 ? -1.023 -5.183 16.612 1.00 98.81 99 SER A CA 1
ATOM 653 C C . SER A 1 99 ? -1.227 -5.579 15.149 1.00 98.81 99 SER A C 1
ATOM 655 O O . SER A 1 99 ? -0.296 -5.565 14.336 1.00 98.81 99 SER A O 1
ATOM 657 N N . SER A 1 100 ? -2.475 -5.883 14.788 1.00 98.94 100 SER A N 1
ATOM 658 C CA . SER A 1 100 ? -2.833 -6.259 13.420 1.00 98.94 100 SER A CA 1
ATOM 659 C C . SER A 1 100 ? -4.013 -5.463 12.864 1.00 98.94 100 SER A C 1
ATOM 661 O O . SER A 1 100 ? -4.901 -5.047 13.608 1.00 98.94 100 SER A O 1
ATOM 663 N N . LEU A 1 101 ? -4.019 -5.257 11.544 1.00 98.94 101 LEU A N 1
ATOM 664 C CA . LEU A 1 101 ? -5.092 -4.605 10.793 1.00 98.94 101 LEU A CA 1
ATOM 665 C C . LEU A 1 101 ? -5.432 -5.423 9.544 1.00 98.94 101 LEU A C 1
ATOM 667 O O . LEU A 1 101 ? -4.581 -5.561 8.660 1.00 98.94 101 LEU A O 1
ATOM 671 N N . SER A 1 102 ? -6.655 -5.942 9.452 1.00 98.94 102 SER A N 1
ATOM 672 C CA . SER A 1 102 ? -7.031 -6.806 8.332 1.00 98.94 102 SER A CA 1
ATOM 673 C C . SER A 1 102 ? -8.478 -6.723 7.861 1.00 98.94 102 SER A C 1
ATOM 675 O O . SER A 1 102 ? -9.351 -6.219 8.564 1.00 98.94 102 SER A O 1
ATOM 677 N N . ASN A 1 103 ? -8.736 -7.242 6.656 1.00 98.81 103 ASN A N 1
ATOM 678 C CA . ASN A 1 103 ? -10.075 -7.407 6.077 1.00 98.81 103 ASN A CA 1
ATOM 679 C C . ASN A 1 103 ? -10.907 -6.113 6.021 1.00 98.81 103 ASN A C 1
ATOM 681 O O . ASN A 1 103 ? -12.117 -6.141 6.229 1.00 98.81 103 ASN A O 1
ATOM 685 N N . LEU A 1 104 ? -10.271 -4.962 5.781 1.00 98.81 104 LEU A N 1
ATOM 686 C CA . LEU A 1 104 ? -10.957 -3.677 5.637 1.00 98.81 104 LEU A CA 1
ATOM 687 C C . LEU A 1 104 ? -10.851 -3.134 4.218 1.00 98.81 104 LEU A C 1
ATOM 689 O O . LEU A 1 104 ? -9.801 -3.209 3.580 1.00 98.81 104 LEU A O 1
ATOM 693 N N . THR A 1 105 ? -11.910 -2.454 3.784 1.00 98.94 105 THR A N 1
ATOM 694 C CA . THR A 1 105 ? -11.804 -1.450 2.726 1.00 98.94 105 THR A CA 1
ATOM 695 C C . THR A 1 105 ? -11.477 -0.093 3.351 1.00 98.94 105 THR A C 1
ATOM 697 O O . THR A 1 105 ? -12.212 0.399 4.205 1.00 98.94 105 THR A O 1
ATOM 700 N N . ILE A 1 106 ? -10.374 0.536 2.945 1.00 98.94 106 ILE A N 1
ATOM 701 C CA . ILE A 1 106 ? -9.884 1.806 3.495 1.00 98.94 106 ILE A CA 1
ATOM 702 C C . ILE A 1 106 ? -9.754 2.830 2.367 1.00 98.94 106 ILE A C 1
ATOM 704 O O . ILE A 1 106 ? -9.023 2.619 1.399 1.00 98.94 106 ILE A O 1
ATOM 708 N N . THR A 1 107 ? -10.450 3.959 2.503 1.00 98.81 107 THR A N 1
ATOM 709 C CA . THR A 1 107 ? -10.452 5.023 1.492 1.00 98.81 107 THR A CA 1
ATOM 710 C C . THR A 1 107 ? -10.661 6.412 2.098 1.00 98.81 107 THR A C 1
ATOM 712 O O . THR A 1 107 ? -10.741 6.568 3.317 1.00 98.81 107 THR A O 1
ATOM 715 N N . SER A 1 108 ? -10.729 7.452 1.268 1.00 98.50 108 SER A N 1
ATOM 716 C CA . SER A 1 108 ? -11.071 8.817 1.672 1.00 98.50 108 SER A CA 1
ATOM 717 C C . SER A 1 108 ? -12.085 9.454 0.729 1.00 98.50 108 SER A C 1
ATOM 719 O O . SER A 1 108 ? -12.250 9.044 -0.415 1.00 98.50 108 SER A O 1
ATOM 721 N N . ASN A 1 109 ? -12.760 10.503 1.198 1.00 97.44 109 ASN A N 1
ATOM 722 C CA . ASN A 1 109 ? -13.679 11.295 0.373 1.00 97.44 109 ASN A CA 1
ATOM 723 C C . ASN A 1 109 ? -12.964 12.270 -0.587 1.00 97.44 109 ASN A C 1
ATOM 725 O O . ASN A 1 109 ? -13.574 12.758 -1.537 1.00 97.44 109 ASN A O 1
ATOM 729 N N . ALA A 1 110 ? -11.690 12.577 -0.333 1.00 97.19 110 ALA A N 1
ATOM 730 C CA . ALA A 1 110 ? -10.856 13.457 -1.147 1.00 97.19 110 ALA A CA 1
ATOM 731 C C . ALA A 1 110 ? -9.383 13.000 -1.116 1.00 97.19 110 ALA A C 1
ATOM 733 O O . ALA A 1 110 ? -8.958 12.386 -0.131 1.00 97.19 110 ALA A O 1
ATOM 734 N N . PRO A 1 111 ? -8.575 13.292 -2.155 1.00 96.25 111 PRO A N 1
ATOM 735 C CA . PRO A 1 111 ? -7.133 13.093 -2.088 1.00 96.25 111 PRO A CA 1
ATOM 736 C C . PRO A 1 111 ? -6.531 13.998 -1.008 1.00 96.25 111 PRO A C 1
ATOM 738 O O . PRO A 1 111 ? -6.615 15.224 -1.088 1.00 96.25 111 PRO A O 1
ATOM 741 N N . VAL A 1 112 ? -5.893 13.401 -0.005 1.00 94.94 112 VAL A N 1
ATOM 742 C CA . VAL A 1 112 ? -5.250 14.122 1.102 1.00 94.94 112 VAL A CA 1
ATOM 743 C C . VAL A 1 112 ? -3.756 13.832 1.075 1.00 94.94 112 VAL A C 1
ATOM 745 O O . VAL A 1 112 ? -3.351 12.694 0.872 1.00 94.94 112 VAL A O 1
ATOM 748 N N . ALA A 1 113 ? -2.907 14.838 1.305 1.00 96.62 113 ALA A N 1
ATOM 749 C CA . ALA A 1 113 ? -1.448 14.678 1.363 1.00 96.62 113 ALA A CA 1
ATOM 750 C C . ALA A 1 113 ? -0.978 13.958 2.651 1.00 96.62 113 ALA A C 1
ATOM 752 O O . ALA A 1 113 ? -0.169 14.490 3.414 1.00 96.62 113 ALA A O 1
ATOM 753 N N . ARG A 1 114 ? -1.539 12.777 2.921 1.00 97.56 114 ARG A N 1
ATOM 754 C CA . ARG A 1 114 ? -1.325 11.896 4.074 1.00 97.56 114 ARG A CA 1
ATOM 755 C C . ARG A 1 114 ? -1.447 10.437 3.639 1.00 97.56 114 ARG A C 1
ATOM 757 O O . ARG A 1 114 ? -1.933 10.127 2.549 1.00 97.56 114 ARG A O 1
ATOM 764 N N . GLU A 1 115 ? -0.988 9.554 4.500 1.00 98.31 115 GLU A N 1
ATOM 765 C CA . GLU A 1 115 ? -1.134 8.114 4.401 1.00 98.31 115 GLU A CA 1
ATOM 766 C C . GLU A 1 115 ? -2.434 7.607 5.030 1.00 98.31 115 GLU A C 1
ATOM 768 O O . GLU A 1 115 ? -2.950 8.202 5.978 1.00 98.31 115 GLU A O 1
ATOM 773 N N . PHE A 1 116 ? -2.952 6.484 4.534 1.00 98.88 116 PHE A N 1
ATOM 774 C CA . PHE A 1 116 ? -4.033 5.778 5.215 1.00 98.88 116 PHE A CA 1
ATOM 775 C C . PHE A 1 116 ? -3.521 5.085 6.475 1.00 98.88 116 PHE A C 1
ATOM 777 O O . PHE A 1 116 ? -4.093 5.284 7.547 1.00 98.88 116 PHE A O 1
ATOM 784 N N . ILE A 1 117 ? -2.423 4.336 6.368 1.00 98.94 117 ILE A N 1
ATOM 785 C CA . ILE A 1 117 ? -1.845 3.577 7.478 1.00 98.94 117 ILE A CA 1
ATOM 786 C C . ILE A 1 117 ? -0.422 4.066 7.742 1.00 98.94 117 ILE A C 1
ATOM 788 O O . ILE A 1 117 ? 0.438 4.000 6.864 1.00 98.94 117 ILE A O 1
ATOM 792 N N . GLN A 1 118 ? -0.158 4.510 8.969 1.00 98.94 118 GLN A N 1
ATOM 793 C CA . GLN A 1 118 ? 1.196 4.743 9.457 1.00 98.94 118 GLN A CA 1
ATOM 794 C C . GLN A 1 118 ? 1.595 3.633 10.433 1.00 98.94 118 GLN A C 1
ATOM 796 O O . GLN A 1 118 ? 0.888 3.383 11.407 1.00 98.94 118 GLN A O 1
ATOM 801 N N . VAL A 1 119 ? 2.739 2.987 10.199 1.00 98.94 119 VAL A N 1
ATOM 802 C CA . VAL A 1 119 ? 3.259 1.904 11.048 1.00 98.94 119 VAL A CA 1
ATOM 803 C C . VAL A 1 119 ? 4.403 2.431 11.904 1.00 98.94 119 VAL A C 1
ATOM 805 O O . VAL A 1 119 ? 5.497 2.669 11.401 1.00 98.94 119 VAL A O 1
ATOM 808 N N . GLY A 1 120 ? 4.140 2.647 13.190 1.00 98.62 120 GLY A N 1
ATOM 809 C CA . GLY A 1 120 ? 5.078 3.223 14.157 1.00 98.62 120 GLY A CA 1
ATOM 810 C C . GLY A 1 120 ? 5.656 2.239 15.174 1.00 98.62 120 GLY A C 1
ATOM 811 O O . GLY A 1 120 ? 6.404 2.661 16.049 1.00 98.62 120 GLY A O 1
ATOM 812 N N . ALA A 1 121 ? 5.312 0.953 15.092 1.00 98.69 121 ALA A N 1
ATOM 813 C CA . ALA A 1 121 ? 5.785 -0.078 16.011 1.00 98.69 121 ALA A CA 1
ATOM 814 C C . ALA A 1 121 ? 6.306 -1.316 15.272 1.00 98.69 121 ALA A C 1
ATOM 816 O O . ALA A 1 121 ? 6.023 -1.520 14.090 1.00 98.69 121 ALA A O 1
ATOM 817 N N . SER A 1 122 ? 7.081 -2.128 15.991 1.00 98.62 122 SER A N 1
ATOM 818 C CA . SER A 1 122 ? 7.550 -3.429 15.518 1.00 98.62 122 SER A CA 1
ATOM 819 C C . SER A 1 122 ? 6.458 -4.496 15.591 1.00 98.62 122 SER A C 1
ATOM 821 O O . SER A 1 122 ? 5.484 -4.352 16.327 1.00 98.62 122 SER A O 1
ATOM 823 N N . ASP A 1 123 ? 6.647 -5.575 14.837 1.00 98.69 123 ASP A N 1
ATOM 824 C CA . ASP A 1 123 ? 5.803 -6.773 14.832 1.00 98.69 123 ASP A CA 1
ATOM 825 C C . ASP A 1 123 ? 4.331 -6.480 14.492 1.00 98.69 123 ASP A C 1
ATOM 827 O O . ASP A 1 123 ? 3.422 -7.187 14.911 1.00 98.69 123 ASP A O 1
ATOM 831 N N . VAL A 1 124 ? 4.092 -5.409 13.728 1.00 98.94 124 VAL A N 1
ATOM 832 C CA . VAL A 1 124 ? 2.767 -5.053 13.209 1.00 98.94 124 VAL A CA 1
ATOM 833 C C . VAL A 1 124 ? 2.452 -5.897 11.976 1.00 98.94 124 VAL A C 1
ATOM 835 O O . VAL A 1 124 ? 3.309 -6.073 11.110 1.00 98.94 124 VAL A O 1
ATOM 838 N N . THR A 1 125 ? 1.206 -6.350 11.849 1.00 98.94 125 THR A N 1
ATOM 839 C CA . THR A 1 125 ? 0.711 -7.024 10.637 1.00 98.94 125 THR A CA 1
ATOM 840 C C . THR A 1 125 ? -0.395 -6.212 9.968 1.00 98.94 125 THR A C 1
ATOM 842 O O . THR A 1 125 ? -1.377 -5.845 10.604 1.00 98.94 125 THR A O 1
ATOM 845 N N . VAL A 1 126 ? -0.265 -5.944 8.672 1.00 98.94 126 VAL A N 1
ATOM 846 C CA . VAL A 1 126 ? -1.316 -5.348 7.835 1.00 98.94 126 VAL A CA 1
ATOM 847 C C . VAL A 1 126 ? -1.624 -6.336 6.719 1.00 98.94 126 VAL A C 1
ATOM 849 O O . VAL A 1 126 ? -0.775 -6.553 5.847 1.00 98.94 126 VAL A O 1
ATOM 852 N N . SER A 1 127 ? -2.807 -6.952 6.741 1.00 98.94 127 SER A N 1
ATOM 853 C CA . SER A 1 127 ? -3.134 -8.019 5.793 1.00 98.94 127 SER A CA 1
ATOM 854 C C . SER A 1 127 ? -4.524 -7.943 5.183 1.00 98.94 127 SER A C 1
ATOM 856 O O . SER A 1 127 ? -5.457 -7.473 5.817 1.00 98.94 127 SER A O 1
ATOM 858 N N . ASP A 1 128 ? -4.673 -8.426 3.951 1.00 98.81 128 ASP A N 1
ATOM 859 C CA . ASP A 1 128 ? -5.987 -8.677 3.337 1.00 98.81 128 ASP A CA 1
ATOM 860 C C . ASP A 1 128 ? -6.909 -7.439 3.276 1.00 98.81 128 ASP A C 1
ATOM 862 O O . ASP A 1 128 ? -8.133 -7.543 3.301 1.00 98.81 128 ASP A O 1
ATOM 866 N N . ASN A 1 129 ? -6.325 -6.237 3.218 1.00 98.94 129 ASN A N 1
ATOM 867 C CA . ASN A 1 129 ? -7.073 -4.989 3.079 1.00 98.94 129 ASN A CA 1
ATOM 868 C C . ASN A 1 129 ? -7.163 -4.557 1.613 1.00 98.94 129 ASN A C 1
ATOM 870 O O . ASN A 1 129 ? -6.263 -4.820 0.810 1.00 98.94 129 ASN A O 1
ATOM 874 N N . VAL A 1 130 ? -8.203 -3.790 1.292 1.00 98.88 130 VAL A N 1
ATOM 875 C CA . VAL A 1 130 ? -8.320 -3.025 0.046 1.00 98.88 130 VAL A CA 1
ATOM 876 C C . VAL A 1 130 ? -8.116 -1.548 0.373 1.00 98.88 130 VAL A C 1
ATOM 878 O O . VAL A 1 130 ? -8.894 -0.964 1.121 1.00 98.88 130 VAL A O 1
ATOM 881 N N . ILE A 1 131 ? -7.063 -0.926 -0.158 1.00 98.94 131 ILE A N 1
ATOM 882 C CA . ILE A 1 131 ? -6.651 0.439 0.200 1.00 98.94 131 ILE A CA 1
ATOM 883 C C . ILE A 1 131 ? -6.589 1.300 -1.058 1.00 98.94 131 ILE A C 1
ATOM 885 O O . ILE A 1 131 ? -5.769 1.045 -1.943 1.00 98.94 131 ILE A O 1
ATOM 889 N N . TYR A 1 132 ? -7.402 2.354 -1.129 1.00 98.81 132 TYR A N 1
ATOM 890 C CA . TYR A 1 132 ? -7.397 3.232 -2.299 1.00 98.81 132 TYR A CA 1
ATOM 891 C C . TYR A 1 132 ? -7.768 4.681 -2.018 1.00 98.81 132 TYR A C 1
ATOM 893 O O . TYR A 1 132 ? -8.597 4.987 -1.164 1.00 98.81 132 TYR A O 1
ATOM 901 N N . GLY A 1 133 ? -7.160 5.592 -2.776 1.00 98.06 133 GLY A N 1
ATOM 902 C CA . GLY A 1 133 ? -7.516 7.008 -2.780 1.00 98.06 133 GLY A CA 1
ATOM 903 C C . GLY A 1 133 ? -8.559 7.340 -3.855 1.00 98.06 133 GLY A C 1
ATOM 904 O O . GLY A 1 133 ? -8.812 6.536 -4.756 1.00 98.06 133 GLY A O 1
ATOM 905 N N . PRO A 1 134 ? -9.158 8.541 -3.812 1.00 97.75 134 PRO A N 1
ATOM 906 C CA . PRO A 1 134 ? -10.002 9.024 -4.898 1.00 97.75 134 PRO A CA 1
ATOM 907 C C . PRO A 1 134 ? -9.222 9.175 -6.203 1.00 97.75 134 PRO A C 1
ATOM 909 O O . PRO A 1 134 ? -8.036 9.511 -6.198 1.00 97.75 134 PRO A O 1
ATOM 912 N N . ALA A 1 135 ? -9.915 8.985 -7.327 1.00 96.62 135 ALA A N 1
ATOM 913 C CA . ALA A 1 135 ? -9.335 9.135 -8.655 1.00 96.62 135 ALA A CA 1
ATOM 914 C C . ALA A 1 135 ? -8.731 10.534 -8.862 1.00 96.62 135 ALA A C 1
ATOM 916 O O . ALA A 1 135 ? -9.306 11.552 -8.468 1.00 96.62 135 ALA A O 1
ATOM 917 N N . GLN A 1 136 ? -7.575 10.580 -9.522 1.00 97.25 136 GLN A N 1
ATOM 918 C CA . GLN A 1 136 ? -6.859 11.810 -9.842 1.00 97.25 136 GLN A CA 1
ATOM 919 C C . GLN A 1 136 ? -6.478 11.815 -11.328 1.00 97.25 136 GLN A C 1
ATOM 921 O O . GLN A 1 136 ? -6.120 10.768 -11.870 1.00 97.25 136 GLN A O 1
ATOM 926 N N . PRO A 1 137 ? -6.543 12.968 -12.016 1.00 95.81 137 PRO A N 1
ATOM 927 C CA . PRO A 1 137 ? -6.208 13.042 -13.433 1.00 95.81 137 PRO A CA 1
ATOM 928 C C . PRO A 1 137 ? -4.712 12.801 -13.656 1.00 95.81 137 PRO A C 1
ATOM 930 O O . PRO A 1 137 ? -3.878 13.219 -12.852 1.00 95.81 137 PRO A O 1
ATOM 933 N N . LEU A 1 138 ? -4.367 12.143 -14.762 1.00 94.31 138 LEU A N 1
ATOM 934 C CA . LEU A 1 138 ? -2.982 12.032 -15.218 1.00 94.31 138 LEU A CA 1
ATOM 935 C C . LEU A 1 138 ? -2.396 13.419 -15.566 1.00 94.31 138 LEU A C 1
ATOM 937 O O . LEU A 1 138 ? -3.149 14.320 -15.947 1.00 94.31 138 LEU A O 1
ATOM 941 N N . PRO A 1 139 ? -1.062 13.593 -15.494 1.00 95.50 139 PRO A N 1
ATOM 942 C CA . PRO A 1 139 ? -0.053 12.585 -15.145 1.00 95.50 139 PRO A CA 1
ATOM 943 C C . PRO A 1 139 ? 0.042 12.310 -13.634 1.00 95.50 139 PRO A C 1
ATOM 945 O O . PRO A 1 139 ? -0.167 13.195 -12.810 1.00 95.50 139 PRO A O 1
ATOM 948 N N . MET A 1 140 ? 0.463 11.100 -13.247 1.00 96.44 140 MET A N 1
ATOM 949 C CA . MET A 1 140 ? 0.648 10.734 -11.830 1.00 96.44 140 MET A CA 1
ATOM 950 C C . MET A 1 140 ? 1.672 11.622 -11.100 1.00 96.44 140 MET A C 1
ATOM 952 O O . MET A 1 140 ? 1.653 11.755 -9.875 1.00 96.44 140 MET A O 1
ATOM 956 N N . SER A 1 141 ? 2.551 12.301 -11.844 1.00 93.62 141 SER A N 1
ATOM 957 C CA . SER A 1 141 ? 3.493 13.288 -11.314 1.00 93.62 141 SER A CA 1
ATOM 958 C C . SER A 1 141 ? 2.823 14.507 -10.667 1.00 93.62 141 SER A C 1
ATOM 960 O O . SER A 1 141 ? 3.448 15.109 -9.786 1.00 93.62 141 SER A O 1
ATOM 962 N N . SER A 1 142 ? 1.564 14.823 -10.997 1.00 95.62 142 SER A N 1
ATOM 963 C CA . SER A 1 142 ? 0.781 15.895 -10.363 1.00 95.62 142 SER A CA 1
ATOM 964 C C . SER A 1 142 ? -0.145 15.421 -9.241 1.00 95.62 142 SER A C 1
ATOM 966 O O . SER A 1 142 ? -0.763 16.257 -8.587 1.00 95.62 142 SER A O 1
ATOM 968 N N . TRP A 1 143 ? -0.248 14.113 -8.986 1.00 97.88 143 TRP A N 1
ATOM 969 C CA . TRP A 1 143 ? -1.134 13.596 -7.941 1.00 97.88 143 TRP A CA 1
ATOM 970 C C . TRP A 1 143 ? -0.729 14.093 -6.554 1.00 97.88 143 TRP A C 1
ATOM 972 O O . TRP A 1 143 ? 0.456 14.109 -6.210 1.00 97.88 143 TRP A O 1
ATOM 982 N N . VAL A 1 144 ? -1.717 14.450 -5.736 1.00 98.06 144 VAL A N 1
ATOM 983 C CA . VAL A 1 144 ? -1.544 14.733 -4.309 1.00 98.06 144 VAL A CA 1
ATOM 984 C C . VAL A 1 144 ? -0.820 13.558 -3.667 1.00 98.06 144 VAL A C 1
ATOM 986 O O . VAL A 1 144 ? -1.133 12.414 -3.977 1.00 98.06 144 VAL A O 1
ATOM 989 N N . GLY A 1 145 ? 0.124 13.838 -2.760 1.00 96.62 145 GLY A N 1
ATOM 990 C CA . GLY A 1 145 ? 0.907 12.849 -2.009 1.00 96.62 145 GLY A CA 1
ATOM 991 C C . GLY A 1 145 ? 0.100 12.005 -1.018 1.00 96.62 145 GLY A C 1
ATOM 992 O O . GLY A 1 145 ? 0.485 11.911 0.145 1.00 96.62 145 GLY A O 1
ATOM 993 N N . ASN A 1 146 ? -1.018 11.442 -1.467 1.00 97.50 146 ASN A N 1
ATOM 994 C CA . ASN A 1 146 ? -1.842 10.488 -0.753 1.00 97.50 146 ASN A CA 1
ATOM 995 C C . ASN A 1 146 ? -1.216 9.101 -0.891 1.00 97.50 146 ASN A C 1
ATOM 997 O O . ASN A 1 146 ? -0.927 8.658 -2.007 1.00 97.50 146 ASN A O 1
ATOM 1001 N N . ARG A 1 147 ? -0.942 8.457 0.241 1.00 98.38 147 ARG A N 1
ATOM 1002 C CA . ARG A 1 147 ? -0.187 7.201 0.303 1.00 98.38 147 ARG A CA 1
ATOM 1003 C C . ARG A 1 147 ? -1.046 6.108 0.923 1.00 98.38 147 ARG A C 1
ATOM 1005 O O . ARG A 1 147 ? -1.863 6.400 1.791 1.00 98.38 147 ARG A O 1
ATOM 1012 N N . GLY A 1 148 ? -0.846 4.859 0.522 1.00 98.69 148 GLY A N 1
ATOM 1013 C CA . GLY A 1 148 ? -1.470 3.735 1.218 1.00 98.69 148 GLY A CA 1
ATOM 1014 C C . GLY A 1 148 ? -0.856 3.586 2.604 1.00 98.69 148 GLY A C 1
ATOM 1015 O O . GLY A 1 148 ? -1.518 3.778 3.622 1.00 98.69 148 GLY A O 1
ATOM 1016 N N . ILE A 1 149 ? 0.447 3.315 2.620 1.00 98.88 149 ILE A N 1
ATOM 1017 C CA . ILE A 1 149 ? 1.190 2.933 3.818 1.00 98.88 149 ILE A CA 1
ATOM 1018 C C . ILE A 1 149 ? 2.455 3.777 3.954 1.00 98.88 149 ILE A C 1
ATOM 1020 O O . ILE A 1 149 ? 3.142 4.051 2.968 1.00 98.88 149 ILE A O 1
ATOM 1024 N N . VAL A 1 150 ? 2.783 4.175 5.180 1.00 98.94 150 VAL A N 1
ATOM 1025 C CA . VAL A 1 150 ? 4.077 4.769 5.537 1.00 98.94 150 VAL A CA 1
ATOM 1026 C C . VAL A 1 150 ? 4.603 4.080 6.789 1.00 98.94 150 VAL A C 1
ATOM 1028 O O . VAL A 1 150 ? 3.947 4.090 7.827 1.00 98.94 150 VAL A O 1
ATOM 1031 N N . THR A 1 151 ? 5.796 3.495 6.734 1.00 98.88 151 THR A N 1
ATOM 1032 C CA . THR A 1 151 ? 6.460 3.019 7.959 1.00 98.88 151 THR A CA 1
ATOM 1033 C C . THR A 1 151 ? 7.146 4.186 8.652 1.00 98.88 151 THR A C 1
ATOM 1035 O O . THR A 1 151 ? 7.591 5.115 7.991 1.00 98.88 151 THR A O 1
ATOM 1038 N N . GLN A 1 152 ? 7.287 4.170 9.969 1.00 98.56 152 GLN A N 1
ATOM 1039 C CA . GLN A 1 152 ? 8.304 4.976 10.638 1.00 98.56 152 GLN A CA 1
ATOM 1040 C C . GLN A 1 152 ? 9.675 4.294 10.473 1.00 98.56 152 GLN A C 1
ATOM 1042 O O . GLN A 1 152 ? 9.769 3.138 10.049 1.00 98.56 152 GLN A O 1
ATOM 1047 N N . GLY A 1 153 ? 10.755 5.030 10.737 1.00 96.50 153 GLY A N 1
ATOM 1048 C CA . GLY A 1 153 ? 12.109 4.486 10.626 1.00 96.50 153 GLY A CA 1
ATOM 1049 C C . GLY A 1 153 ? 12.407 3.444 11.707 1.00 96.50 153 GLY A C 1
ATOM 1050 O O . GLY A 1 153 ? 11.878 3.521 12.813 1.00 96.50 153 GLY A O 1
ATOM 1051 N N . SER A 1 154 ? 13.292 2.498 11.396 1.00 97.62 154 SER A N 1
ATOM 1052 C CA . SER A 1 154 ? 13.824 1.496 12.335 1.00 97.62 154 SER A CA 1
ATOM 1053 C C . SER A 1 154 ? 12.789 0.581 13.011 1.00 97.62 154 SER A C 1
ATOM 1055 O O . SER A 1 154 ? 13.092 -0.001 14.052 1.00 97.62 154 SER A O 1
ATOM 1057 N N . ILE A 1 155 ? 11.591 0.417 12.437 1.00 98.44 155 ILE A N 1
ATOM 1058 C CA . ILE A 1 155 ? 10.666 -0.645 12.864 1.00 98.44 155 ILE A CA 1
ATOM 1059 C C . ILE A 1 155 ? 11.200 -2.023 12.444 1.00 98.44 155 ILE A C 1
ATOM 1061 O O . ILE A 1 155 ? 11.925 -2.149 11.452 1.00 98.44 155 ILE A O 1
ATOM 1065 N N . SER A 1 156 ? 10.819 -3.074 13.163 1.00 98.69 156 SER A N 1
ATOM 1066 C CA . SER A 1 156 ? 11.211 -4.451 12.845 1.00 98.69 156 SER A CA 1
ATOM 1067 C C . SER A 1 156 ? 10.020 -5.390 12.786 1.00 98.69 156 SER A C 1
ATOM 1069 O O . SER A 1 156 ? 9.010 -5.128 13.422 1.00 98.69 156 SER A O 1
ATOM 1071 N N . GLY A 1 157 ? 10.130 -6.487 12.038 1.00 98.62 157 GLY A N 1
ATOM 1072 C CA . GLY A 1 157 ? 9.092 -7.521 12.010 1.00 98.62 157 GLY A CA 1
ATOM 1073 C C . GLY A 1 157 ? 7.759 -7.083 11.392 1.00 98.62 157 GLY A C 1
ATOM 1074 O O . GLY A 1 157 ? 6.760 -7.762 11.590 1.00 98.62 157 GLY A O 1
ATOM 1075 N N . PHE A 1 158 ? 7.716 -5.975 10.643 1.00 98.88 158 PHE A N 1
ATOM 1076 C CA . PHE A 1 158 ? 6.481 -5.554 9.977 1.00 98.88 158 PHE A CA 1
ATOM 1077 C C . PHE A 1 158 ? 6.109 -6.534 8.856 1.00 98.88 158 PHE A C 1
ATOM 1079 O O . PHE A 1 158 ? 6.940 -6.854 8.002 1.00 98.88 158 PHE A O 1
ATOM 1086 N N . ALA A 1 159 ? 4.863 -6.997 8.855 1.00 98.94 159 ALA A N 1
ATOM 1087 C CA . ALA A 1 159 ? 4.302 -7.841 7.813 1.00 98.94 159 ALA A CA 1
ATOM 1088 C C . ALA A 1 159 ? 3.249 -7.063 7.016 1.00 98.94 159 ALA A C 1
ATOM 1090 O O . ALA A 1 159 ? 2.255 -6.603 7.576 1.00 98.94 159 ALA A O 1
ATOM 1091 N N . LEU A 1 160 ? 3.457 -6.938 5.705 1.00 98.94 160 LEU A N 1
ATOM 1092 C CA . LEU A 1 160 ? 2.469 -6.407 4.767 1.00 98.94 160 LEU A CA 1
ATOM 1093 C C . LEU A 1 160 ? 2.090 -7.503 3.777 1.00 98.94 160 LEU A C 1
ATOM 1095 O O . LEU A 1 160 ? 2.881 -7.792 2.876 1.00 98.94 160 LEU A O 1
ATOM 1099 N N . THR A 1 161 ? 0.925 -8.130 3.948 1.00 98.88 161 THR A N 1
ATOM 1100 C CA . THR A 1 161 ? 0.605 -9.367 3.218 1.00 98.88 161 THR A CA 1
ATOM 1101 C C . THR A 1 161 ? -0.786 -9.413 2.602 1.00 98.88 161 THR A C 1
ATOM 1103 O O . THR A 1 161 ? -1.760 -9.113 3.276 1.00 98.88 161 THR A O 1
ATOM 1106 N N . GLY A 1 162 ? -0.918 -9.841 1.346 1.00 98.81 162 GLY A N 1
ATOM 1107 C CA . GLY A 1 162 ? -2.240 -10.112 0.754 1.00 98.81 162 GLY A CA 1
ATOM 1108 C C . GLY A 1 162 ? -3.122 -8.877 0.515 1.00 98.81 162 GLY A C 1
ATOM 1109 O O . GLY A 1 162 ? -4.312 -9.012 0.247 1.00 98.81 162 GLY A O 1
ATOM 1110 N N . ASN A 1 163 ? -2.579 -7.660 0.609 1.00 98.94 163 ASN A N 1
ATOM 1111 C CA . ASN A 1 163 ? -3.363 -6.439 0.424 1.00 98.94 163 ASN A CA 1
ATOM 1112 C C . ASN A 1 163 ? -3.509 -6.090 -1.059 1.00 98.94 163 ASN A C 1
ATOM 1114 O O . ASN A 1 163 ? -2.612 -6.340 -1.867 1.00 98.94 163 ASN A O 1
ATOM 1118 N N . THR A 1 164 ? -4.606 -5.417 -1.394 1.00 98.88 164 THR A N 1
ATOM 1119 C CA . THR A 1 164 ? -4.794 -4.739 -2.679 1.00 98.88 164 THR A CA 1
ATOM 1120 C C . THR A 1 164 ? -4.677 -3.232 -2.472 1.00 98.88 164 THR A C 1
ATOM 1122 O O . THR A 1 164 ? -5.458 -2.657 -1.718 1.00 98.88 164 THR A O 1
ATOM 1125 N N . ILE A 1 165 ? -3.710 -2.572 -3.116 1.00 98.94 165 ILE A N 1
ATOM 1126 C CA . ILE A 1 165 ? -3.457 -1.131 -2.937 1.00 98.94 165 ILE A CA 1
ATOM 1127 C C . ILE A 1 165 ? -3.463 -0.426 -4.291 1.00 98.94 165 ILE A C 1
ATOM 1129 O O . ILE A 1 165 ? -2.664 -0.765 -5.161 1.00 98.94 165 ILE A O 1
ATOM 1133 N N . HIS A 1 166 ? -4.329 0.573 -4.480 1.00 98.75 166 HIS A N 1
ATOM 1134 C CA . HIS A 1 166 ? -4.429 1.248 -5.775 1.00 98.75 166 HIS A CA 1
ATOM 1135 C C . HIS A 1 166 ? -4.849 2.715 -5.727 1.00 98.75 166 HIS A C 1
ATOM 1137 O O . HIS A 1 166 ? -5.344 3.216 -4.726 1.00 98.75 166 HIS A O 1
ATOM 1143 N N . THR A 1 167 ? -4.698 3.415 -6.858 1.00 98.25 167 THR A N 1
ATOM 1144 C CA . THR A 1 167 ? -5.226 4.787 -7.058 1.00 98.25 167 THR A CA 1
ATOM 1145 C C . THR A 1 167 ? -4.666 5.776 -6.031 1.00 98.25 167 THR A C 1
ATOM 1147 O O . THR A 1 167 ? -5.382 6.514 -5.357 1.00 98.25 167 THR A O 1
ATOM 1150 N N . LEU A 1 168 ? -3.342 5.749 -5.873 1.00 98.31 168 LEU A N 1
ATOM 1151 C CA . LEU A 1 168 ? -2.600 6.496 -4.856 1.00 98.31 168 LEU A CA 1
ATOM 1152 C C . LEU A 1 168 ? -1.311 7.069 -5.440 1.00 98.31 168 LEU A C 1
ATOM 1154 O O . LEU A 1 168 ? -0.755 6.536 -6.394 1.00 98.31 168 LEU A O 1
ATOM 1158 N N . ARG A 1 169 ? -0.762 8.135 -4.845 1.00 98.06 169 ARG A N 1
ATOM 1159 C CA . ARG A 1 169 ? 0.567 8.618 -5.260 1.00 98.06 169 ARG A CA 1
ATOM 1160 C C . ARG A 1 169 ? 1.637 7.565 -5.012 1.00 98.06 169 ARG A C 1
ATOM 1162 O O . ARG A 1 169 ? 2.563 7.462 -5.804 1.00 98.06 169 ARG A O 1
ATOM 1169 N N . SER A 1 170 ? 1.519 6.815 -3.926 1.00 98.12 170 SER A N 1
ATOM 1170 C CA . SER A 1 170 ? 2.374 5.663 -3.664 1.00 98.12 170 SER A CA 1
ATOM 1171 C C . SER A 1 170 ? 1.620 4.603 -2.881 1.00 98.12 170 SER A C 1
ATOM 1173 O O . SER A 1 170 ? 0.867 4.956 -1.967 1.00 98.12 170 SER A O 1
ATOM 1175 N N . GLY A 1 171 ? 1.870 3.332 -3.185 1.00 98.62 171 GLY A N 1
ATOM 1176 C CA . GLY A 1 171 ? 1.329 2.216 -2.414 1.00 98.62 171 GLY A CA 1
ATOM 1177 C C . GLY A 1 171 ? 1.886 2.215 -0.992 1.00 98.62 171 GLY A C 1
ATOM 1178 O O . GLY A 1 171 ? 1.167 2.523 -0.042 1.00 98.62 171 GLY A O 1
ATOM 1179 N N . ALA A 1 172 ? 3.191 1.987 -0.855 1.00 98.81 172 ALA A N 1
ATOM 1180 C CA . ALA A 1 172 ? 3.913 2.059 0.409 1.00 98.81 172 ALA A CA 1
ATOM 1181 C C . ALA A 1 172 ? 5.187 2.910 0.296 1.00 98.81 172 ALA A C 1
ATOM 1183 O O . ALA A 1 172 ? 5.995 2.727 -0.612 1.00 98.81 172 ALA A O 1
ATOM 1184 N N . TYR A 1 173 ? 5.379 3.825 1.247 1.00 98.81 173 TYR A N 1
ATOM 1185 C CA . TYR A 1 173 ? 6.642 4.528 1.469 1.00 98.81 173 TYR A CA 1
ATOM 1186 C C . TYR A 1 173 ? 7.343 3.916 2.681 1.00 98.81 173 TYR A C 1
ATOM 1188 O O . TYR A 1 173 ? 6.841 3.968 3.806 1.00 98.81 173 TYR A O 1
ATOM 1196 N N . LEU A 1 174 ? 8.511 3.333 2.448 1.00 98.88 174 LEU A N 1
ATOM 1197 C CA . LEU A 1 174 ? 9.226 2.520 3.419 1.00 98.88 174 LEU A CA 1
ATOM 1198 C C . LEU A 1 174 ? 10.434 3.304 3.920 1.00 98.88 174 LEU A C 1
ATOM 1200 O O . LEU A 1 174 ? 11.427 3.435 3.208 1.00 98.88 174 LEU A O 1
ATOM 1204 N N . ASN A 1 175 ? 10.313 3.850 5.129 1.00 98.75 175 ASN A N 1
ATOM 1205 C CA . ASN A 1 175 ? 11.324 4.707 5.743 1.00 98.75 175 ASN A CA 1
ATOM 1206 C C . ASN A 1 175 ? 12.573 3.932 6.211 1.00 98.75 175 ASN A C 1
ATOM 1208 O O . ASN A 1 175 ? 12.515 2.710 6.413 1.00 98.75 175 ASN A O 1
ATOM 1212 N N . PRO A 1 176 ? 13.693 4.645 6.457 1.00 98.69 176 PRO A N 1
ATOM 1213 C CA . PRO A 1 176 ? 14.989 4.023 6.682 1.00 98.69 176 PRO A CA 1
ATOM 1214 C C . PRO A 1 176 ? 15.021 2.982 7.795 1.00 98.69 176 PRO A C 1
ATOM 1216 O O . PRO A 1 176 ? 14.450 3.170 8.868 1.00 98.69 176 PRO A O 1
ATOM 1219 N N . ASN A 1 177 ? 15.770 1.905 7.556 1.00 98.00 177 ASN A N 1
ATOM 1220 C CA . ASN A 1 177 ? 16.033 0.809 8.497 1.00 98.00 177 ASN A CA 1
ATOM 1221 C C . ASN A 1 177 ? 14.804 0.009 8.959 1.00 98.00 177 ASN A C 1
ATOM 1223 O O . ASN A 1 177 ? 14.948 -0.839 9.836 1.00 98.00 177 ASN A O 1
ATOM 1227 N N . GLY A 1 178 ? 13.628 0.227 8.361 1.00 98.44 178 GLY A N 1
ATOM 1228 C CA . GLY A 1 178 ? 12.499 -0.686 8.516 1.00 98.44 178 GLY A CA 1
ATOM 1229 C C . GLY A 1 178 ? 12.860 -2.095 8.030 1.00 98.44 178 GLY A C 1
ATOM 1230 O O . GLY A 1 178 ? 13.519 -2.235 6.996 1.00 98.44 178 GLY A O 1
ATOM 1231 N N . THR A 1 179 ? 12.452 -3.126 8.770 1.00 98.81 179 THR A N 1
ATOM 1232 C CA . THR A 1 179 ? 12.666 -4.541 8.420 1.00 98.81 179 THR A CA 1
ATOM 1233 C C . THR A 1 179 ? 11.396 -5.362 8.615 1.00 98.81 179 THR A C 1
ATOM 1235 O O . THR A 1 179 ? 10.536 -5.019 9.428 1.00 98.81 179 THR A O 1
ATOM 1238 N N . GLY A 1 180 ? 11.286 -6.464 7.874 1.00 98.75 180 GLY A N 1
ATOM 1239 C CA . GLY A 1 180 ? 10.115 -7.333 7.886 1.00 98.75 180 GLY A CA 1
ATOM 1240 C C . GLY A 1 180 ? 9.868 -7.987 6.529 1.00 98.75 180 GLY A C 1
ATOM 1241 O O . GLY A 1 180 ? 10.782 -8.066 5.704 1.00 98.75 180 GLY A O 1
ATOM 1242 N N . THR A 1 181 ? 8.631 -8.420 6.292 1.00 98.88 181 THR A N 1
ATOM 1243 C CA . THR A 1 181 ? 8.216 -9.112 5.063 1.00 98.88 181 THR A CA 1
ATOM 1244 C C . THR A 1 181 ? 7.088 -8.353 4.376 1.00 98.88 181 THR A C 1
ATOM 1246 O O . THR A 1 181 ? 6.095 -7.994 5.002 1.00 98.88 181 THR A O 1
ATOM 1249 N N . ILE A 1 182 ? 7.223 -8.139 3.072 1.00 98.94 182 ILE A N 1
ATOM 1250 C CA . ILE A 1 182 ? 6.191 -7.558 2.216 1.00 98.94 182 ILE A CA 1
ATOM 1251 C C . ILE A 1 182 ? 5.897 -8.586 1.131 1.00 98.94 182 ILE A C 1
ATOM 1253 O O . ILE A 1 182 ? 6.719 -8.785 0.233 1.00 98.94 182 ILE A O 1
ATOM 1257 N N . ALA A 1 183 ? 4.764 -9.275 1.229 1.00 98.88 183 ALA A N 1
ATOM 1258 C CA . ALA A 1 183 ? 4.490 -10.415 0.366 1.00 98.88 183 ALA A CA 1
ATOM 1259 C C . ALA A 1 183 ? 3.057 -10.491 -0.151 1.00 98.88 183 ALA A C 1
ATOM 1261 O O . ALA A 1 183 ? 2.131 -10.010 0.483 1.00 98.88 183 ALA A O 1
ATOM 1262 N N . ASP A 1 184 ? 2.871 -11.114 -1.311 1.00 98.81 184 ASP A N 1
ATOM 1263 C CA . ASP A 1 184 ? 1.544 -11.459 -1.839 1.00 98.81 184 ASP A CA 1
ATOM 1264 C C . ASP A 1 184 ? 0.588 -10.263 -2.038 1.00 98.81 184 ASP A C 1
ATOM 1266 O O . ASP A 1 184 ? -0.621 -10.448 -2.158 1.00 98.81 184 ASP A O 1
ATOM 1270 N N . ASN A 1 185 ? 1.097 -9.027 -2.090 1.00 98.94 185 ASN A N 1
ATOM 1271 C CA . ASN A 1 185 ? 0.264 -7.848 -2.320 1.00 98.94 185 ASN A CA 1
ATOM 1272 C C . ASN A 1 185 ? 0.046 -7.616 -3.820 1.00 98.94 185 ASN A C 1
ATOM 1274 O O . ASN A 1 185 ? 0.922 -7.893 -4.645 1.00 98.94 185 ASN A O 1
ATOM 1278 N N . THR A 1 186 ? -1.107 -7.047 -4.161 1.00 98.88 186 THR A N 1
ATOM 1279 C CA . THR A 1 186 ? -1.455 -6.609 -5.517 1.00 98.88 186 THR A CA 1
ATOM 1280 C C . THR A 1 186 ? -1.526 -5.087 -5.557 1.00 98.88 186 THR A C 1
ATOM 1282 O O . THR A 1 186 ? -2.292 -4.487 -4.804 1.00 98.88 186 THR A O 1
ATOM 1285 N N . LEU A 1 187 ? -0.728 -4.448 -6.415 1.00 98.69 187 LEU A N 1
ATOM 1286 C CA . LEU A 1 187 ? -0.682 -2.988 -6.523 1.00 98.69 187 LEU A CA 1
ATOM 1287 C C . LEU A 1 187 ? -0.839 -2.518 -7.968 1.00 98.69 187 LEU A C 1
ATOM 1289 O O . LEU A 1 187 ? -0.356 -3.162 -8.895 1.00 98.69 187 LEU A O 1
ATOM 1293 N N . TYR A 1 188 ? -1.572 -1.426 -8.168 1.00 98.31 188 TYR A N 1
ATOM 1294 C CA . TYR A 1 188 ? -1.804 -0.842 -9.491 1.00 98.31 188 TYR A CA 1
ATOM 1295 C C . TYR A 1 188 ? -2.287 0.604 -9.388 1.00 98.31 188 TYR A C 1
ATOM 1297 O O . TYR A 1 188 ? -2.708 1.073 -8.330 1.00 98.31 188 TYR A O 1
ATOM 1305 N N . ASN A 1 189 ? -2.278 1.328 -10.502 1.00 98.12 189 ASN A N 1
ATOM 1306 C CA . ASN A 1 189 ? -2.705 2.718 -10.583 1.00 98.12 189 ASN A CA 1
ATOM 1307 C C . ASN A 1 189 ? -2.022 3.605 -9.529 1.00 98.12 189 ASN A C 1
ATOM 1309 O O . ASN A 1 189 ? -2.680 4.400 -8.851 1.00 98.12 189 ASN A O 1
ATOM 1313 N N . THR A 1 190 ? -0.715 3.424 -9.327 1.00 98.19 190 THR A N 1
ATOM 1314 C CA . THR A 1 190 ? 0.086 4.278 -8.449 1.00 98.19 190 THR A CA 1
ATOM 1315 C C . THR A 1 190 ? 1.304 4.848 -9.163 1.00 98.19 190 THR A C 1
ATOM 1317 O O . THR A 1 190 ? 1.808 4.279 -10.127 1.00 98.19 190 THR A O 1
ATOM 1320 N N . LYS A 1 191 ? 1.842 5.973 -8.675 1.00 97.62 191 LYS A N 1
ATOM 1321 C CA . LYS A 1 191 ? 3.121 6.473 -9.211 1.00 97.62 191 LYS A CA 1
ATOM 1322 C C . LYS A 1 191 ? 4.308 5.575 -8.824 1.00 97.62 191 LYS A C 1
ATOM 1324 O O . LYS A 1 191 ? 5.355 5.596 -9.461 1.00 97.62 191 LYS A O 1
ATOM 1329 N N . GLY A 1 192 ? 4.179 4.846 -7.727 1.00 97.94 192 GLY A N 1
ATOM 1330 C CA . GLY A 1 192 ? 5.221 3.994 -7.184 1.00 97.94 192 GLY A CA 1
ATOM 1331 C C . GLY A 1 192 ? 4.597 3.051 -6.176 1.00 97.94 192 GLY A C 1
ATOM 1332 O O . GLY A 1 192 ? 4.169 3.508 -5.110 1.00 97.94 192 GLY A O 1
ATOM 1333 N N . ASP A 1 193 ? 4.529 1.766 -6.508 1.00 98.75 193 ASP A N 1
ATOM 1334 C CA . ASP A 1 193 ? 3.887 0.777 -5.643 1.00 98.75 193 ASP A CA 1
ATOM 1335 C C . ASP A 1 193 ? 4.671 0.667 -4.331 1.00 98.75 193 ASP A C 1
ATOM 1337 O O . ASP A 1 193 ? 4.103 0.861 -3.255 1.00 98.75 193 ASP A O 1
ATOM 1341 N N . PHE A 1 194 ? 5.994 0.510 -4.420 1.00 98.88 194 PHE A N 1
ATOM 1342 C CA . PHE A 1 194 ? 6.913 0.513 -3.284 1.00 98.88 194 PHE A CA 1
ATOM 1343 C C . PHE A 1 194 ? 8.023 1.555 -3.464 1.00 98.88 194 PHE A C 1
ATOM 1345 O O . PHE A 1 194 ? 8.901 1.420 -4.318 1.00 98.88 194 PHE A O 1
ATOM 1352 N N . LEU A 1 195 ? 8.010 2.588 -2.619 1.00 98.81 195 LEU A N 1
ATOM 1353 C CA . LEU A 1 195 ? 9.079 3.580 -2.509 1.00 98.81 195 LEU A CA 1
ATOM 1354 C C . LEU A 1 195 ? 10.004 3.189 -1.353 1.00 98.81 195 LEU A C 1
ATOM 1356 O O . LEU A 1 195 ? 9.590 3.198 -0.192 1.00 98.81 195 LEU A O 1
ATOM 1360 N N . ILE A 1 196 ? 11.244 2.828 -1.672 1.00 98.81 196 ILE A N 1
ATOM 1361 C CA . ILE A 1 196 ? 12.221 2.289 -0.724 1.00 98.81 196 ILE A CA 1
ATOM 1362 C C . ILE A 1 196 ? 13.218 3.394 -0.367 1.00 98.81 196 ILE A C 1
ATOM 1364 O O . ILE A 1 196 ? 14.170 3.656 -1.103 1.00 98.81 196 ILE A O 1
ATOM 1368 N N . ASP A 1 197 ? 13.003 4.024 0.787 1.00 98.44 197 ASP A N 1
ATOM 1369 C CA . ASP A 1 197 ? 13.875 5.050 1.360 1.00 98.44 197 ASP A CA 1
ATOM 1370 C C . ASP A 1 197 ? 14.819 4.397 2.370 1.00 98.44 197 ASP A C 1
ATOM 1372 O O . ASP A 1 197 ? 14.578 4.392 3.575 1.00 98.44 197 ASP A O 1
ATOM 1376 N N . ASN A 1 198 ? 15.869 3.746 1.862 1.00 98.44 198 ASN A N 1
ATOM 1377 C CA . ASN A 1 198 ? 16.851 3.019 2.661 1.00 98.44 198 ASN A CA 1
ATOM 1378 C C . ASN A 1 198 ? 16.230 2.046 3.690 1.00 98.44 198 ASN A C 1
ATOM 1380 O O . ASN A 1 198 ? 16.729 1.907 4.809 1.00 98.44 198 ASN A O 1
ATOM 1384 N N . ALA A 1 199 ? 15.137 1.370 3.337 1.00 98.38 199 ALA A N 1
ATOM 1385 C CA . ALA A 1 199 ? 14.546 0.283 4.122 1.00 98.38 199 ALA A CA 1
ATOM 1386 C C . ALA A 1 199 ? 15.144 -1.083 3.735 1.00 98.38 199 ALA A C 1
ATOM 1388 O O . ALA A 1 199 ? 15.746 -1.219 2.672 1.00 98.38 199 ALA A O 1
ATOM 1389 N N . ASN A 1 200 ? 14.974 -2.109 4.572 1.00 97.88 200 ASN A N 1
ATOM 1390 C CA . ASN A 1 200 ? 15.516 -3.457 4.359 1.00 97.88 200 ASN A CA 1
ATOM 1391 C C . ASN A 1 200 ? 14.446 -4.540 4.597 1.00 97.88 200 ASN A C 1
ATOM 1393 O O . ASN A 1 200 ? 14.545 -5.353 5.517 1.00 97.88 200 ASN A O 1
ATOM 1397 N N . PHE A 1 201 ? 13.393 -4.503 3.785 1.00 98.62 201 PHE A N 1
ATOM 1398 C CA . PHE A 1 201 ? 12.308 -5.476 3.772 1.00 98.62 201 PHE A CA 1
ATOM 1399 C C . PHE A 1 201 ? 12.607 -6.621 2.807 1.00 98.62 201 PHE A C 1
ATOM 1401 O O . PHE A 1 201 ? 13.238 -6.439 1.768 1.00 98.62 201 PHE A O 1
ATOM 1408 N N . GLN A 1 202 ? 12.098 -7.807 3.121 1.00 98.56 202 GLN A N 1
ATOM 1409 C CA . GLN A 1 202 ? 12.059 -8.911 2.175 1.00 98.56 202 GLN A CA 1
ATOM 1410 C C . GLN A 1 202 ? 10.786 -8.808 1.325 1.00 98.56 202 GLN A C 1
ATOM 1412 O O . GLN A 1 202 ? 9.685 -8.859 1.867 1.00 98.56 202 GLN A O 1
ATOM 1417 N N . PHE A 1 203 ? 10.933 -8.686 0.003 1.00 98.81 203 PHE A N 1
ATOM 1418 C CA . PHE A 1 203 ? 9.810 -8.635 -0.941 1.00 98.81 203 PHE A CA 1
ATOM 1419 C C . PHE A 1 203 ? 9.632 -9.966 -1.663 1.00 98.81 203 PHE A C 1
ATOM 1421 O O . PHE A 1 203 ? 10.583 -10.449 -2.284 1.00 98.81 203 PHE A O 1
ATOM 1428 N N . ILE A 1 204 ? 8.431 -10.543 -1.610 1.00 98.25 204 ILE A N 1
ATOM 1429 C CA . ILE A 1 204 ? 8.154 -11.863 -2.194 1.00 98.25 204 ILE A CA 1
ATOM 1430 C C . ILE A 1 204 ? 6.757 -11.897 -2.812 1.00 98.25 204 ILE A C 1
ATOM 1432 O O . ILE A 1 204 ? 5.780 -11.574 -2.156 1.00 98.25 204 ILE A O 1
ATOM 1436 N N . ASN A 1 205 ? 6.633 -12.365 -4.048 1.00 98.56 205 ASN A N 1
ATOM 1437 C CA . ASN A 1 205 ? 5.354 -12.663 -4.698 1.00 98.56 205 ASN A CA 1
ATOM 1438 C C . ASN A 1 205 ? 4.339 -11.497 -4.736 1.00 98.56 205 ASN A C 1
ATOM 1440 O O . ASN A 1 205 ? 3.141 -11.717 -4.924 1.00 98.56 205 ASN A O 1
ATOM 1444 N N . ASN A 1 206 ? 4.804 -10.251 -4.606 1.00 98.81 206 ASN A N 1
ATOM 1445 C CA . ASN A 1 206 ? 3.982 -9.083 -4.922 1.00 98.81 206 ASN A CA 1
ATOM 1446 C C . ASN A 1 206 ? 3.755 -9.023 -6.437 1.00 98.81 206 ASN A C 1
ATOM 1448 O O . ASN A 1 206 ? 4.554 -9.574 -7.197 1.00 98.81 206 ASN A O 1
ATOM 1452 N N . ARG A 1 207 ? 2.660 -8.413 -6.885 1.00 97.75 207 ARG A N 1
ATOM 1453 C CA . ARG A 1 207 ? 2.291 -8.375 -8.306 1.00 97.75 207 ARG A CA 1
ATOM 1454 C C . ARG A 1 207 ? 1.639 -7.057 -8.699 1.00 97.75 207 ARG A C 1
ATOM 1456 O O . ARG A 1 207 ? 0.983 -6.410 -7.880 1.00 97.75 207 ARG A O 1
ATOM 1463 N N . SER A 1 208 ? 1.767 -6.712 -9.975 1.00 96.50 208 SER A N 1
ATOM 1464 C CA . SER A 1 208 ? 0.923 -5.693 -10.591 1.00 96.50 208 SER A CA 1
ATOM 1465 C C . SER A 1 208 ? -0.531 -6.179 -10.662 1.00 96.50 208 SER A C 1
ATOM 1467 O O . SER A 1 208 ? -0.786 -7.376 -10.800 1.00 96.50 208 SER A O 1
ATOM 1469 N N . GLY A 1 209 ? -1.476 -5.253 -10.503 1.00 95.44 209 GLY A N 1
ATOM 1470 C CA . GLY A 1 209 ? -2.915 -5.509 -10.585 1.00 95.44 209 GLY A CA 1
ATOM 1471 C C . GLY A 1 209 ? -3.497 -5.216 -11.968 1.00 95.44 209 GLY A C 1
ATOM 1472 O O . GLY A 1 209 ? -3.122 -5.844 -12.949 1.00 95.44 209 GLY A O 1
ATOM 1473 N N . ASP A 1 210 ? -4.445 -4.280 -12.035 1.00 92.12 210 ASP A N 1
ATOM 1474 C CA . ASP A 1 210 ? -5.175 -3.945 -13.263 1.00 92.12 210 ASP A CA 1
ATOM 1475 C C . ASP A 1 210 ? -4.270 -3.319 -14.343 1.00 92.12 210 ASP A C 1
ATOM 1477 O O . ASP A 1 210 ? -3.819 -2.177 -14.220 1.00 92.12 210 ASP A O 1
ATOM 1481 N N . GLU A 1 211 ? -4.050 -4.053 -15.436 1.00 88.00 211 GLU A N 1
ATOM 1482 C CA . GLU A 1 211 ? -3.257 -3.616 -16.593 1.00 88.00 211 GLU A CA 1
ATOM 1483 C C . GLU A 1 211 ? -3.861 -2.409 -17.325 1.00 88.00 211 GLU A C 1
ATOM 1485 O O . GLU A 1 211 ? -3.137 -1.672 -17.995 1.00 88.00 211 GLU A O 1
ATOM 1490 N N . ALA A 1 212 ? -5.172 -2.163 -17.197 1.00 91.12 212 ALA A N 1
ATOM 1491 C CA . ALA A 1 212 ? -5.813 -0.993 -17.795 1.00 91.12 212 ALA A CA 1
ATOM 1492 C C . ALA A 1 212 ? -5.497 0.306 -17.036 1.00 91.12 212 ALA A C 1
ATOM 1494 O O . ALA A 1 212 ? -5.725 1.400 -17.561 1.00 91.12 212 ALA A O 1
ATOM 1495 N N . GLN A 1 213 ? -4.993 0.199 -15.805 1.00 93.69 213 GLN A N 1
ATOM 1496 C CA . GLN A 1 213 ? -4.578 1.311 -14.953 1.00 93.69 213 GLN A CA 1
ATOM 1497 C C . GLN A 1 213 ? -3.224 0.973 -14.308 1.00 93.69 213 GLN A C 1
ATOM 1499 O O . GLN A 1 213 ? -3.146 0.778 -13.092 1.00 93.69 213 GLN A O 1
ATOM 1504 N N . PRO A 1 214 ? -2.144 0.866 -15.100 1.00 94.25 214 PRO A N 1
ATOM 1505 C CA . PRO A 1 214 ? -0.860 0.410 -14.593 1.00 94.25 214 PRO A CA 1
ATOM 1506 C C . PRO A 1 214 ? -0.239 1.449 -13.659 1.00 94.25 214 PRO A C 1
ATOM 1508 O O . PRO A 1 214 ? -0.479 2.654 -13.780 1.00 94.25 214 PRO A O 1
ATOM 1511 N N . SER A 1 215 ? 0.600 0.979 -12.742 1.00 96.69 215 SER A N 1
ATOM 1512 C CA . SER A 1 215 ? 1.485 1.859 -11.984 1.00 96.69 215 SER A CA 1
ATOM 1513 C C . SER A 1 215 ? 2.645 2.358 -12.848 1.00 96.69 215 SER A C 1
ATOM 1515 O O . SER A 1 215 ? 3.080 1.671 -13.770 1.00 96.69 215 SER A O 1
ATOM 1517 N N . GLU A 1 216 ? 3.176 3.546 -12.544 1.00 95.81 216 GLU A N 1
ATOM 1518 C CA . GLU A 1 216 ? 4.364 4.083 -13.230 1.00 95.81 216 GLU A CA 1
ATOM 1519 C C . GLU A 1 216 ? 5.612 3.242 -12.897 1.00 95.81 216 GLU A C 1
ATOM 1521 O O . GLU A 1 216 ? 6.385 2.906 -13.792 1.00 95.81 216 GLU A O 1
ATOM 1526 N N . TRP A 1 217 ? 5.769 2.843 -11.629 1.00 97.50 217 TRP A N 1
ATOM 1527 C CA . TRP A 1 217 ? 6.829 1.943 -11.164 1.00 97.50 217 TRP A CA 1
ATOM 1528 C C . TRP A 1 217 ? 6.325 0.987 -10.079 1.00 97.50 217 TRP A C 1
ATOM 1530 O O . TRP A 1 217 ? 5.637 1.416 -9.153 1.00 97.50 217 TRP A O 1
ATOM 1540 N N . GLY A 1 218 ? 6.724 -0.284 -10.142 1.00 98.06 218 GLY A N 1
ATOM 1541 C CA . GLY A 1 218 ? 6.500 -1.249 -9.064 1.00 98.06 218 GLY A CA 1
ATOM 1542 C C . GLY A 1 218 ? 7.440 -1.016 -7.877 1.00 98.06 218 GLY A C 1
ATOM 1543 O O . GLY A 1 218 ? 7.019 -0.839 -6.739 1.00 98.06 218 GLY A O 1
ATOM 1544 N N . PHE A 1 219 ? 8.738 -0.931 -8.141 1.00 98.75 219 PHE A N 1
ATOM 1545 C CA . PHE A 1 219 ? 9.761 -0.656 -7.138 1.00 98.75 219 PHE A CA 1
ATOM 1546 C C . PHE A 1 219 ? 10.551 0.590 -7.508 1.00 98.75 219 PHE A C 1
ATOM 1548 O O . PHE A 1 219 ? 11.014 0.727 -8.638 1.00 98.75 219 PHE A O 1
ATOM 1555 N N . VAL A 1 220 ? 10.763 1.472 -6.536 1.00 98.62 220 VAL A N 1
ATOM 1556 C CA . VAL A 1 220 ? 11.694 2.594 -6.660 1.00 98.62 220 VAL A CA 1
ATOM 1557 C C . VAL A 1 220 ? 12.644 2.565 -5.470 1.00 98.62 220 VAL A C 1
ATOM 1559 O O . VAL A 1 220 ? 12.250 2.881 -4.346 1.00 98.62 220 VAL A O 1
ATOM 1562 N N . VAL A 1 221 ? 13.898 2.187 -5.713 1.00 98.69 221 VAL A N 1
ATOM 1563 C CA . VAL A 1 221 ? 14.978 2.231 -4.722 1.00 98.69 221 VAL A CA 1
ATOM 1564 C C . VAL A 1 221 ? 15.612 3.612 -4.757 1.00 98.69 221 VAL A C 1
ATOM 1566 O O . VAL A 1 221 ? 16.161 4.026 -5.776 1.00 98.69 221 VAL A O 1
ATOM 1569 N N . PHE A 1 222 ? 15.522 4.353 -3.654 1.00 98.62 222 PHE A N 1
ATOM 1570 C CA . PHE A 1 222 ? 16.050 5.713 -3.598 1.00 98.62 222 PHE A CA 1
ATOM 1571 C C . PHE A 1 222 ? 17.575 5.741 -3.527 1.00 98.62 222 PHE A C 1
ATOM 1573 O O . PHE A 1 222 ? 18.209 4.847 -2.963 1.00 98.62 222 PHE A O 1
ATOM 1580 N N . GLY A 1 223 ? 18.155 6.824 -4.054 1.00 98.06 223 GLY A N 1
ATOM 1581 C CA . GLY A 1 223 ? 19.604 7.006 -4.201 1.00 98.06 223 GLY A CA 1
ATOM 1582 C C . GLY A 1 223 ? 20.406 6.982 -2.890 1.00 98.06 223 GLY A C 1
ATOM 1583 O O . GLY A 1 223 ? 21.620 6.816 -2.911 1.00 98.06 223 GLY A O 1
ATOM 1584 N N . ASN A 1 224 ? 19.744 7.129 -1.742 1.00 96.62 224 ASN A N 1
ATOM 1585 C CA . ASN A 1 224 ? 20.340 7.036 -0.407 1.00 96.62 224 ASN A CA 1
ATOM 1586 C C . ASN A 1 224 ? 20.303 5.615 0.195 1.00 96.62 224 ASN A C 1
ATOM 1588 O O . ASN A 1 224 ? 20.753 5.427 1.327 1.00 96.62 224 ASN A O 1
ATOM 1592 N N . THR A 1 225 ? 19.756 4.624 -0.514 1.00 98.31 225 THR A N 1
ATOM 1593 C CA . THR A 1 225 ? 19.664 3.241 -0.031 1.00 98.31 225 THR A CA 1
ATOM 1594 C C . THR A 1 225 ? 21.039 2.575 0.004 1.00 98.31 225 THR A C 1
ATOM 1596 O O . THR A 1 225 ? 21.796 2.639 -0.964 1.00 98.31 225 THR A O 1
ATOM 1599 N N . ALA A 1 226 ? 21.369 1.910 1.114 1.00 97.25 226 ALA A N 1
ATOM 1600 C CA . ALA A 1 226 ? 22.662 1.252 1.292 1.00 97.25 226 ALA A CA 1
ATOM 1601 C C . ALA A 1 226 ? 22.962 0.258 0.140 1.00 97.25 226 ALA A C 1
ATOM 1603 O O . ALA A 1 226 ? 22.066 -0.510 -0.216 1.00 97.25 226 ALA A O 1
ATOM 1604 N N . PRO A 1 227 ? 24.171 0.261 -0.466 1.00 92.06 227 PRO A N 1
ATOM 1605 C CA . PRO A 1 227 ? 24.473 -0.513 -1.684 1.00 92.06 227 PRO A CA 1
ATOM 1606 C C . PRO A 1 227 ? 24.285 -2.032 -1.572 1.00 92.06 227 PRO A C 1
ATOM 1608 O O . PRO A 1 227 ? 24.068 -2.706 -2.573 1.00 92.06 227 PRO A O 1
ATOM 1611 N N . ASP A 1 228 ? 24.371 -2.581 -0.363 1.00 94.38 228 ASP A N 1
ATOM 1612 C CA . ASP A 1 228 ? 24.157 -3.999 -0.069 1.00 94.38 228 ASP A CA 1
ATOM 1613 C C . ASP A 1 228 ? 22.673 -4.404 -0.095 1.00 94.38 228 ASP A C 1
ATOM 1615 O O . ASP A 1 228 ? 22.354 -5.588 -0.215 1.00 94.38 228 ASP A O 1
ATOM 1619 N N . ARG A 1 229 ? 21.756 -3.433 -0.022 1.00 96.12 229 ARG A N 1
ATOM 1620 C CA . ARG A 1 229 ? 20.308 -3.656 -0.085 1.00 96.12 229 ARG A CA 1
ATOM 1621 C C . ARG A 1 229 ? 19.834 -3.610 -1.533 1.00 96.12 229 ARG A C 1
ATOM 1623 O O . ARG A 1 229 ? 20.101 -2.645 -2.251 1.00 96.12 229 ARG A O 1
ATOM 1630 N N . TYR A 1 230 ? 19.105 -4.650 -1.935 1.00 96.12 230 TYR A N 1
ATOM 1631 C CA . TYR A 1 230 ? 18.552 -4.835 -3.285 1.00 96.12 230 TYR A CA 1
ATOM 1632 C C . TYR A 1 230 ? 19.600 -4.632 -4.396 1.00 96.12 230 TYR A C 1
ATOM 1634 O O . TYR A 1 230 ? 19.449 -3.737 -5.220 1.00 96.12 230 TYR A O 1
ATOM 1642 N N . PRO A 1 231 ? 20.675 -5.440 -4.443 1.00 89.12 231 PRO A N 1
ATOM 1643 C CA . PRO A 1 231 ? 21.800 -5.217 -5.357 1.00 89.12 231 PRO A CA 1
ATOM 1644 C C . PRO A 1 231 ? 21.494 -5.503 -6.842 1.00 89.12 231 PRO A C 1
ATOM 1646 O O . PRO A 1 231 ? 22.401 -5.443 -7.665 1.00 89.12 231 PRO A O 1
ATOM 1649 N N . GLY A 1 232 ? 20.259 -5.870 -7.202 1.00 93.06 232 GLY A N 1
ATOM 1650 C CA . GLY A 1 232 ? 19.885 -6.104 -8.597 1.00 93.06 232 GLY A CA 1
ATOM 1651 C C . GLY A 1 232 ? 18.380 -6.037 -8.826 1.00 93.06 232 GLY A C 1
ATOM 1652 O O . GLY A 1 232 ? 17.619 -6.821 -8.246 1.00 93.06 232 GLY A O 1
ATOM 1653 N N . MET A 1 233 ? 17.953 -5.135 -9.714 1.00 95.69 233 MET A N 1
ATOM 1654 C CA . MET A 1 233 ? 16.533 -4.907 -10.000 1.00 95.69 233 MET A CA 1
ATOM 1655 C C . MET A 1 233 ? 15.875 -6.116 -10.670 1.00 95.69 233 MET A C 1
ATOM 1657 O O . MET A 1 233 ? 14.724 -6.427 -10.373 1.00 95.69 233 MET A O 1
ATOM 1661 N N . ALA A 1 234 ? 16.621 -6.880 -11.474 1.00 93.75 234 ALA A N 1
ATOM 1662 C CA . ALA A 1 234 ? 16.129 -8.125 -12.065 1.00 93.75 234 ALA A CA 1
ATOM 1663 C C . ALA A 1 234 ? 15.769 -9.193 -11.020 1.00 93.75 234 ALA A C 1
ATOM 1665 O O . ALA A 1 234 ? 14.747 -9.866 -11.150 1.00 93.75 234 ALA A O 1
ATOM 1666 N N . ALA A 1 235 ? 16.581 -9.343 -9.968 1.00 94.94 235 ALA A N 1
ATOM 1667 C CA . ALA A 1 235 ? 16.314 -10.305 -8.900 1.00 94.94 235 ALA A CA 1
ATOM 1668 C C . ALA A 1 235 ? 15.116 -9.866 -8.048 1.00 94.94 235 ALA A C 1
ATOM 1670 O O . ALA A 1 235 ? 14.234 -10.680 -7.772 1.00 94.94 235 ALA A O 1
ATOM 1671 N N . LEU A 1 236 ? 15.058 -8.575 -7.690 1.00 97.31 236 LEU A N 1
ATOM 1672 C CA . LEU A 1 236 ? 13.927 -7.993 -6.967 1.00 97.31 236 LEU A CA 1
ATOM 1673 C C . LEU A 1 236 ? 12.621 -8.166 -7.753 1.00 97.31 236 LEU A C 1
ATOM 1675 O O . LEU A 1 236 ? 11.633 -8.650 -7.207 1.00 97.31 236 LEU A O 1
ATOM 1679 N N . SER A 1 237 ? 12.639 -7.839 -9.043 1.00 96.56 237 SER A N 1
ATOM 1680 C CA . SER A 1 237 ? 11.483 -7.957 -9.927 1.00 96.56 237 SER A CA 1
ATOM 1681 C C . SER A 1 237 ? 11.049 -9.413 -10.135 1.00 96.56 237 SER A C 1
ATOM 1683 O O . SER A 1 237 ? 9.876 -9.735 -9.974 1.00 96.56 237 SER A O 1
ATOM 1685 N N . THR A 1 238 ? 11.983 -10.335 -10.396 1.00 94.62 238 THR A N 1
ATOM 1686 C CA . THR A 1 238 ? 11.667 -11.767 -10.583 1.00 94.62 238 THR A CA 1
ATOM 1687 C C . THR A 1 238 ? 11.021 -12.376 -9.340 1.00 94.62 238 THR A C 1
ATOM 1689 O O . THR A 1 238 ? 10.073 -13.151 -9.450 1.00 94.62 238 THR A O 1
ATOM 1692 N N . ALA A 1 239 ? 11.494 -12.003 -8.147 1.00 97.00 239 ALA A N 1
ATOM 1693 C CA . ALA A 1 239 ? 10.890 -12.444 -6.891 1.00 97.00 239 ALA A CA 1
ATOM 1694 C C . ALA A 1 239 ? 9.464 -11.901 -6.687 1.00 97.00 239 ALA A C 1
ATOM 1696 O O . ALA A 1 239 ? 8.738 -12.420 -5.844 1.00 97.00 239 ALA A O 1
ATOM 1697 N N . ASN A 1 240 ? 9.061 -10.880 -7.446 1.00 97.94 240 ASN A N 1
ATOM 1698 C CA . ASN A 1 240 ?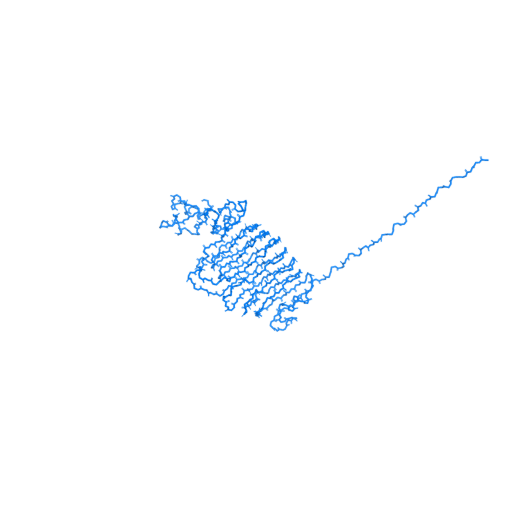 7.805 -10.147 -7.316 1.00 97.94 240 ASN A CA 1
ATOM 1699 C C . ASN A 1 240 ? 7.089 -10.061 -8.666 1.00 97.94 240 ASN A C 1
ATOM 1701 O O . ASN A 1 240 ? 6.768 -8.977 -9.147 1.00 97.94 240 A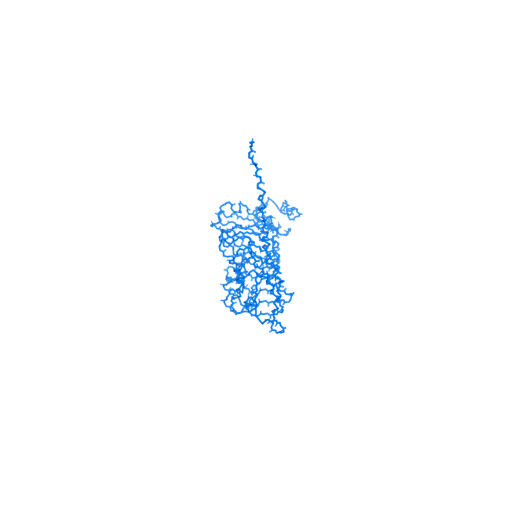SN A O 1
ATOM 1705 N N . ASN A 1 241 ? 6.885 -11.226 -9.290 1.00 95.75 241 ASN A N 1
ATOM 1706 C CA . ASN A 1 241 ? 6.069 -11.396 -10.497 1.00 95.75 241 ASN A CA 1
ATOM 1707 C C . ASN A 1 241 ? 6.405 -10.406 -11.625 1.00 95.75 241 ASN A C 1
ATOM 1709 O O . ASN A 1 241 ? 5.517 -9.911 -12.310 1.00 95.75 241 ASN A O 1
ATOM 1713 N N . PHE A 1 242 ? 7.694 -10.120 -11.807 1.00 94.50 242 PHE A N 1
ATOM 1714 C CA . PHE A 1 242 ? 8.215 -9.241 -12.852 1.00 94.50 242 PHE A CA 1
ATOM 1715 C C . PHE A 1 242 ? 7.687 -7.793 -12.817 1.00 94.50 242 PHE A C 1
ATOM 1717 O O . PHE A 1 242 ? 7.692 -7.109 -13.843 1.00 94.50 242 PHE A O 1
ATOM 1724 N N . MET A 1 243 ? 7.277 -7.296 -11.642 1.00 95.88 243 MET A N 1
ATOM 1725 C CA . MET A 1 243 ? 6.934 -5.881 -11.446 1.00 95.88 243 MET A CA 1
ATOM 1726 C C . MET A 1 243 ? 8.094 -4.968 -11.863 1.00 95.88 243 MET A C 1
ATOM 1728 O O . MET A 1 243 ? 9.262 -5.285 -11.616 1.00 95.88 243 MET A O 1
ATOM 1732 N N . THR A 1 244 ? 7.793 -3.815 -12.461 1.00 96.56 244 THR A N 1
ATOM 1733 C CA . THR A 1 244 ? 8.834 -2.868 -12.883 1.00 96.56 244 THR A CA 1
ATOM 1734 C C . THR A 1 244 ? 9.644 -2.370 -11.688 1.00 96.56 244 THR A C 1
ATOM 1736 O O . THR A 1 244 ? 9.112 -2.205 -10.591 1.00 96.56 244 THR A O 1
ATOM 1739 N N . ALA A 1 245 ? 10.936 -2.132 -11.879 1.00 98.25 245 ALA A N 1
ATOM 1740 C CA . ALA A 1 245 ? 11.834 -1.704 -10.816 1.00 98.25 245 ALA A CA 1
ATOM 1741 C C . ALA A 1 245 ? 12.829 -0.657 -11.316 1.00 98.25 245 ALA A C 1
ATOM 1743 O O . ALA A 1 245 ? 13.324 -0.759 -12.436 1.00 98.25 245 ALA A O 1
ATOM 1744 N N . TRP A 1 246 ? 13.130 0.331 -10.480 1.00 98.06 246 TRP A N 1
ATOM 1745 C CA . TRP A 1 246 ? 14.092 1.388 -10.762 1.00 98.06 246 TRP A CA 1
ATOM 1746 C C . TRP A 1 246 ? 14.999 1.628 -9.559 1.00 98.06 246 TRP A C 1
ATOM 1748 O O . TRP A 1 246 ? 14.531 1.957 -8.467 1.00 98.06 246 TRP A O 1
ATOM 1758 N N . ASP A 1 247 ? 16.302 1.508 -9.783 1.00 98.00 247 ASP A N 1
ATOM 1759 C CA . ASP A 1 247 ? 17.345 1.896 -8.854 1.00 98.00 247 ASP A CA 1
ATOM 1760 C C . ASP A 1 247 ? 17.849 3.309 -9.163 1.00 98.00 247 ASP A C 1
ATOM 1762 O O . ASP A 1 247 ? 18.435 3.585 -10.208 1.00 98.00 247 ASP A O 1
ATOM 1766 N N . GLN A 1 248 ? 17.619 4.245 -8.247 1.00 97.94 248 GLN A N 1
ATOM 1767 C CA . GLN A 1 248 ? 18.055 5.631 -8.411 1.00 97.94 248 GLN A CA 1
ATOM 1768 C C . GLN A 1 248 ? 19.522 5.853 -8.030 1.00 97.94 248 GLN A C 1
ATOM 1770 O O . GLN A 1 248 ? 20.025 6.963 -8.210 1.00 97.94 248 GLN A O 1
ATOM 1775 N N . ARG A 1 249 ? 20.208 4.847 -7.474 1.00 97.06 249 ARG A N 1
ATOM 1776 C CA . ARG A 1 249 ? 21.624 4.954 -7.087 1.00 97.06 249 ARG A CA 1
ATOM 1777 C C . ARG A 1 249 ? 22.530 4.976 -8.310 1.00 97.06 249 ARG A C 1
ATOM 1779 O O . ARG A 1 249 ? 23.489 5.743 -8.345 1.00 97.06 249 ARG A O 1
ATOM 1786 N N . ASP A 1 250 ? 22.209 4.154 -9.301 1.00 95.19 250 ASP A N 1
ATOM 1787 C CA . ASP A 1 250 ? 22.992 3.960 -10.523 1.00 95.19 250 ASP A CA 1
ATOM 1788 C C . ASP A 1 250 ? 22.163 4.076 -11.815 1.00 95.19 250 ASP A C 1
ATOM 1790 O O . ASP A 1 250 ? 22.738 4.168 -12.901 1.00 95.19 250 ASP A O 1
ATOM 1794 N N . GLY A 1 251 ? 20.834 4.151 -11.709 1.00 94.12 251 GLY A N 1
ATOM 1795 C CA . GLY A 1 251 ? 19.924 4.233 -12.846 1.00 94.12 251 GLY A CA 1
ATOM 1796 C C . GLY A 1 251 ? 19.524 2.874 -13.424 1.00 94.12 251 GLY A C 1
ATOM 1797 O O . GLY A 1 251 ? 18.900 2.867 -14.487 1.00 94.12 251 GLY A O 1
ATOM 1798 N N . ASP A 1 252 ? 19.863 1.751 -12.775 1.00 94.38 252 ASP A N 1
ATOM 1799 C CA . ASP A 1 252 ? 19.427 0.422 -13.215 1.00 94.38 252 ASP A CA 1
ATOM 1800 C C . ASP A 1 252 ? 17.897 0.331 -13.228 1.00 94.38 252 ASP A C 1
ATOM 1802 O O . ASP A 1 252 ? 17.205 0.820 -12.333 1.00 94.38 252 ASP A O 1
ATOM 1806 N N . THR A 1 253 ? 17.345 -0.298 -14.262 1.00 96.06 253 THR A N 1
ATOM 1807 C CA . THR A 1 253 ? 15.898 -0.496 -14.380 1.00 96.06 253 THR A CA 1
ATOM 1808 C C . THR A 1 253 ? 15.589 -1.905 -14.837 1.00 96.06 253 THR A C 1
ATOM 1810 O O . THR A 1 253 ? 16.301 -2.486 -15.656 1.00 96.06 253 THR A O 1
ATOM 1813 N N . PHE A 1 254 ? 14.471 -2.433 -14.354 1.00 95.50 254 PHE A N 1
ATOM 1814 C CA . PHE A 1 254 ? 13.876 -3.655 -14.854 1.00 95.50 254 PHE A CA 1
ATOM 1815 C C . PHE A 1 254 ? 12.445 -3.380 -15.312 1.00 95.50 254 PHE A C 1
ATOM 1817 O O . PHE A 1 254 ? 11.603 -2.934 -14.536 1.00 95.50 254 PHE A O 1
ATOM 1824 N N . VAL A 1 255 ? 12.178 -3.644 -16.584 1.00 93.38 255 VAL A N 1
ATOM 1825 C CA . VAL A 1 255 ? 10.887 -3.491 -17.249 1.00 93.38 255 VAL A CA 1
ATOM 1826 C C . VAL A 1 255 ? 10.700 -4.716 -18.134 1.00 93.38 255 VAL A C 1
ATOM 1828 O O . VAL A 1 255 ? 11.289 -4.809 -19.212 1.00 93.38 255 VAL A O 1
ATOM 1831 N N . ALA A 1 256 ? 9.910 -5.671 -17.648 1.00 89.19 256 ALA A N 1
ATOM 1832 C CA . ALA A 1 256 ? 9.576 -6.891 -18.369 1.00 89.19 256 ALA A CA 1
ATOM 1833 C C . ALA A 1 256 ? 8.315 -6.712 -19.229 1.00 89.19 256 ALA A C 1
ATOM 1835 O O . ALA A 1 256 ? 7.415 -5.957 -18.846 1.00 89.19 256 ALA A O 1
ATOM 1836 N N . PRO A 1 257 ? 8.216 -7.433 -20.360 1.00 87.38 257 PRO A N 1
ATOM 1837 C CA . PRO A 1 257 ? 6.981 -7.492 -21.125 1.00 87.38 257 PRO A CA 1
ATOM 1838 C C . PRO A 1 257 ? 5.931 -8.255 -20.311 1.00 87.38 257 PRO A C 1
ATOM 1840 O O . PRO A 1 257 ? 6.219 -9.324 -19.771 1.00 87.38 257 PRO A O 1
ATOM 1843 N N . GLN A 1 258 ? 4.722 -7.713 -20.241 1.00 82.31 258 GLN A N 1
ATOM 1844 C CA . GLN A 1 258 ? 3.560 -8.344 -19.612 1.00 82.31 258 GLN A CA 1
ATOM 1845 C C . GLN A 1 258 ? 2.819 -9.236 -20.614 1.00 82.31 258 GLN A C 1
ATOM 1847 O O . GLN A 1 258 ? 2.236 -10.257 -20.254 1.00 82.31 258 GLN A O 1
ATOM 1852 N N . SER A 1 259 ? 2.897 -8.897 -21.902 1.00 86.75 259 SER A N 1
ATOM 1853 C CA . SER A 1 259 ? 2.249 -9.639 -22.975 1.00 86.75 259 SER A CA 1
ATOM 1854 C C . SER A 1 259 ? 3.152 -9.823 -24.196 1.00 86.75 259 SER A C 1
ATOM 1856 O O . SER A 1 259 ? 4.128 -9.107 -24.417 1.00 86.75 259 SER A O 1
ATOM 1858 N N . ALA A 1 260 ? 2.794 -10.777 -25.060 1.00 88.88 260 ALA A N 1
ATOM 1859 C CA . ALA A 1 260 ? 3.469 -10.946 -26.345 1.00 88.88 260 ALA A CA 1
ATOM 1860 C C . ALA A 1 260 ? 3.239 -9.748 -27.285 1.00 88.88 260 ALA A C 1
ATOM 1862 O O . ALA A 1 260 ? 3.971 -9.605 -28.264 1.00 88.88 260 ALA A O 1
ATOM 1863 N N . GLU A 1 261 ? 2.224 -8.920 -27.019 1.00 90.19 261 GLU A N 1
ATOM 1864 C CA . GLU A 1 261 ? 1.969 -7.690 -27.765 1.00 90.19 261 GLU A CA 1
ATOM 1865 C C . GLU A 1 261 ? 3.023 -6.627 -27.451 1.00 90.19 261 GLU A C 1
ATOM 1867 O O . GLU A 1 261 ? 3.532 -6.002 -28.378 1.00 90.19 261 GLU A O 1
ATOM 1872 N N . ASP A 1 262 ? 3.457 -6.527 -26.191 1.00 88.19 262 ASP A N 1
ATOM 1873 C CA . ASP A 1 262 ? 4.507 -5.596 -25.745 1.00 88.19 262 ASP A CA 1
ATOM 1874 C C . ASP A 1 262 ? 5.834 -5.832 -26.482 1.00 88.19 262 ASP A C 1
ATOM 1876 O O . ASP A 1 262 ? 6.663 -4.939 -26.626 1.00 88.19 262 ASP A O 1
ATOM 1880 N N . CYS A 1 263 ? 6.039 -7.051 -26.983 1.00 91.75 263 CYS A N 1
ATOM 1881 C CA . CYS A 1 263 ? 7.217 -7.423 -27.751 1.00 91.75 263 CYS A CA 1
ATOM 1882 C C . CYS A 1 263 ? 7.155 -7.017 -29.230 1.00 91.75 263 CYS A C 1
ATOM 1884 O O . CYS A 1 263 ? 8.187 -7.047 -29.902 1.00 91.75 263 CYS A O 1
ATOM 1886 N N . LYS A 1 264 ? 5.976 -6.722 -29.786 1.00 92.00 264 LYS A N 1
ATOM 1887 C CA . LYS A 1 264 ? 5.801 -6.437 -31.221 1.00 92.00 264 LYS A CA 1
ATOM 1888 C C . LYS A 1 264 ? 6.122 -4.981 -31.539 1.00 92.00 264 LYS A C 1
ATOM 1890 O O . LYS A 1 264 ? 6.278 -4.159 -30.646 1.00 92.00 264 LYS A O 1
ATOM 1895 N N . ASN A 1 265 ? 6.219 -4.659 -32.832 1.00 92.38 265 ASN A N 1
ATOM 1896 C CA . ASN A 1 265 ? 6.399 -3.285 -33.325 1.00 92.38 265 ASN A CA 1
ATOM 1897 C C . ASN A 1 265 ? 7.563 -2.548 -32.642 1.00 92.38 265 ASN A C 1
ATOM 1899 O O . ASN A 1 265 ? 7.431 -1.393 -32.253 1.00 92.38 265 ASN A O 1
ATOM 1903 N N . ASP A 1 266 ? 8.693 -3.242 -32.475 1.00 90.31 266 ASP A N 1
ATOM 1904 C CA . ASP A 1 266 ? 9.878 -2.751 -31.762 1.00 90.31 266 ASP A CA 1
ATOM 1905 C C . ASP A 1 266 ? 9.706 -2.475 -30.255 1.00 90.31 266 ASP A C 1
ATOM 1907 O O . ASP A 1 266 ? 10.655 -2.009 -29.626 1.00 90.31 266 ASP A O 1
ATOM 1911 N N . GLY A 1 267 ? 8.582 -2.849 -29.636 1.00 87.62 267 GLY A N 1
ATOM 1912 C CA . GLY A 1 267 ? 8.373 -2.730 -28.187 1.00 87.62 267 GLY A CA 1
ATOM 1913 C C . GLY A 1 267 ? 9.387 -3.523 -27.355 1.00 87.62 267 GLY A C 1
ATOM 1914 O O . GLY A 1 267 ? 9.814 -3.078 -26.296 1.00 87.62 267 GLY A O 1
ATOM 1915 N N . TRP A 1 268 ? 9.947 -4.612 -27.898 1.00 88.94 268 TRP A N 1
ATOM 1916 C CA . TRP A 1 268 ? 11.065 -5.328 -27.268 1.00 88.94 268 TRP A CA 1
ATOM 1917 C C . TRP A 1 268 ? 12.317 -4.462 -27.014 1.00 88.94 268 T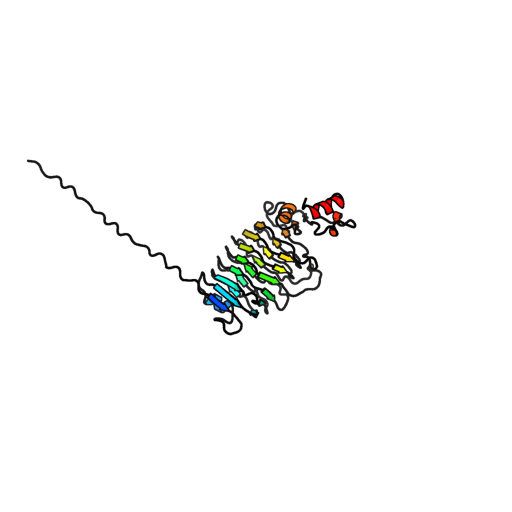RP A C 1
ATOM 1919 O O . TRP A 1 268 ? 13.150 -4.830 -26.184 1.00 88.94 268 TRP A O 1
ATOM 1929 N N . LYS A 1 269 ? 12.465 -3.325 -27.714 1.00 88.62 269 LYS A N 1
ATOM 1930 C CA . LYS A 1 269 ? 13.574 -2.370 -27.543 1.00 88.62 269 LYS A CA 1
ATOM 1931 C C . LYS A 1 269 ? 13.370 -1.414 -26.365 1.00 88.62 269 LYS A C 1
ATOM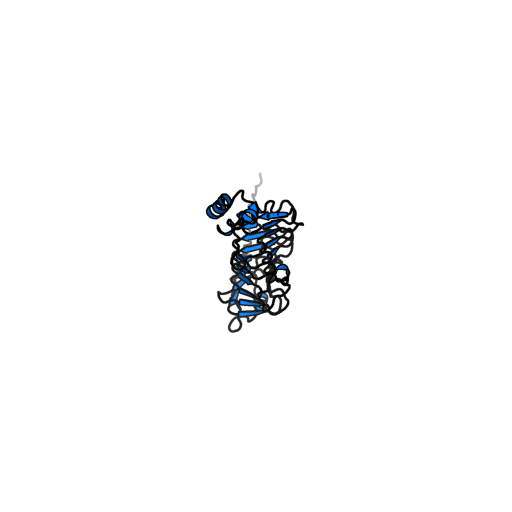 1933 O O . LYS A 1 269 ? 14.332 -0.769 -25.963 1.00 88.62 269 LYS A O 1
ATOM 1938 N N . THR A 1 270 ? 12.149 -1.289 -25.841 1.00 85.00 270 THR A N 1
ATOM 1939 C CA . THR A 1 270 ? 11.823 -0.388 -24.717 1.00 85.00 270 THR A CA 1
ATOM 1940 C C . THR A 1 270 ? 11.887 -1.086 -23.358 1.00 85.00 270 THR A C 1
ATOM 1942 O O . THR A 1 270 ? 11.634 -0.459 -22.334 1.00 85.00 270 THR A O 1
ATOM 1945 N N . LEU A 1 271 ? 12.192 -2.383 -23.352 1.00 90.06 271 LEU A N 1
ATOM 1946 C CA . LEU A 1 271 ? 12.285 -3.228 -22.166 1.00 90.06 271 LEU A CA 1
ATOM 1947 C C . LEU A 1 271 ? 13.692 -3.162 -21.568 1.00 90.06 271 LEU A C 1
ATOM 1949 O O . LEU A 1 271 ? 14.667 -2.897 -22.275 1.00 90.06 271 LEU A O 1
ATOM 1953 N N . SER A 1 272 ? 13.795 -3.436 -20.270 1.00 88.69 272 SER A N 1
ATOM 1954 C CA . SER A 1 272 ? 15.071 -3.464 -19.556 1.00 88.69 272 SER A CA 1
ATOM 1955 C C . SER A 1 272 ? 15.153 -4.707 -18.663 1.00 88.69 272 SER A C 1
ATOM 1957 O O . SER A 1 272 ? 14.250 -4.917 -17.858 1.00 88.69 272 SER A O 1
ATOM 1959 N N . PRO A 1 273 ? 16.194 -5.550 -18.771 1.00 84.44 273 PRO A N 1
ATOM 1960 C CA . PRO A 1 273 ? 17.244 -5.507 -19.786 1.00 84.44 273 PRO A CA 1
ATOM 1961 C C . PRO A 1 273 ? 16.676 -5.712 -21.200 1.00 84.44 273 PRO A C 1
ATOM 1963 O O . PRO A 1 273 ? 15.682 -6.409 -21.396 1.00 84.44 273 PRO A O 1
ATOM 1966 N N . GLY A 1 274 ? 17.313 -5.094 -22.196 1.00 85.38 274 GLY A N 1
ATOM 1967 C CA . GLY A 1 274 ? 16.862 -5.185 -23.584 1.00 85.38 274 GLY A CA 1
ATOM 1968 C C . GLY A 1 274 ? 16.966 -6.608 -24.144 1.00 85.38 274 GLY A C 1
ATOM 1969 O O . GLY A 1 274 ? 17.961 -7.306 -23.933 1.00 85.38 274 GLY A O 1
ATOM 1970 N N . PHE A 1 275 ? 15.959 -7.033 -24.909 1.00 89.00 275 PHE A N 1
ATOM 1971 C CA . PHE A 1 275 ? 16.000 -8.293 -25.660 1.00 89.00 275 PHE A CA 1
ATOM 1972 C C . PHE A 1 275 ? 16.805 -8.122 -26.954 1.00 89.00 275 PHE A C 1
ATOM 1974 O O . PHE A 1 275 ? 16.865 -7.026 -27.496 1.00 89.00 275 PHE A O 1
ATOM 1981 N N . SER A 1 276 ? 17.413 -9.183 -27.505 1.00 92.56 276 SER A N 1
ATOM 1982 C CA . SER A 1 276 ? 18.169 -9.054 -28.772 1.00 92.56 276 SER A CA 1
ATOM 1983 C C . SER A 1 276 ? 17.267 -9.017 -30.012 1.00 92.56 276 SER A C 1
ATOM 1985 O O . SER A 1 276 ? 17.703 -8.602 -31.084 1.00 92.56 276 SER A O 1
ATOM 1987 N N . ASN A 1 277 ? 16.035 -9.525 -29.903 1.00 92.44 277 ASN A N 1
ATOM 1988 C CA . ASN A 1 277 ? 15.011 -9.490 -30.946 1.00 92.44 277 ASN A CA 1
ATOM 1989 C C . ASN A 1 277 ? 13.620 -9.813 -30.368 1.00 92.44 277 ASN A C 1
ATOM 1991 O O . ASN A 1 277 ? 13.500 -10.368 -29.273 1.00 92.44 277 ASN A O 1
ATOM 1995 N N . GLN A 1 278 ? 12.570 -9.547 -31.154 1.00 94.25 278 GLN A N 1
ATOM 1996 C CA . GLN A 1 278 ? 11.175 -9.859 -30.814 1.00 94.25 278 GLN A CA 1
ATOM 1997 C C . GLN A 1 278 ? 10.962 -11.332 -30.414 1.00 94.25 278 GLN A C 1
ATOM 1999 O O . GLN A 1 278 ? 10.193 -11.613 -29.500 1.00 94.25 278 GLN A O 1
ATOM 2004 N N . GLY A 1 279 ? 11.639 -12.280 -31.071 1.00 93.19 279 GLY A N 1
ATOM 2005 C CA . GLY A 1 279 ? 11.491 -13.709 -30.779 1.00 93.19 279 GLY A CA 1
ATOM 2006 C C . GLY A 1 279 ? 11.951 -14.081 -29.367 1.00 93.19 279 GLY A C 1
ATOM 2007 O O . GLY A 1 279 ? 11.288 -14.869 -28.697 1.00 93.19 279 GLY A O 1
ATOM 2008 N N . GLN A 1 280 ? 13.045 -13.482 -28.888 1.00 92.44 280 GLN A N 1
ATOM 2009 C CA . GLN A 1 280 ? 13.502 -13.656 -27.507 1.00 92.44 280 GLN A CA 1
ATOM 2010 C C . GLN A 1 280 ? 12.533 -13.043 -26.494 1.00 92.44 280 GLN A C 1
ATOM 2012 O O . GLN A 1 280 ? 12.249 -13.676 -25.485 1.00 92.44 280 GLN A O 1
ATOM 2017 N N . CYS A 1 281 ? 11.988 -11.861 -26.786 1.00 92.06 281 CYS A N 1
ATOM 2018 C CA . CYS A 1 281 ? 10.989 -11.221 -25.930 1.00 92.06 281 CYS A CA 1
ATOM 2019 C C . CYS A 1 281 ? 9.724 -12.085 -25.799 1.00 92.06 281 CYS A C 1
ATOM 2021 O O . CYS A 1 281 ? 9.295 -12.406 -24.696 1.00 92.06 281 CYS A O 1
ATOM 2023 N N . ILE A 1 282 ? 9.175 -12.562 -26.923 1.00 92.25 282 ILE A N 1
ATOM 2024 C CA . ILE A 1 282 ? 7.991 -13.436 -26.915 1.00 92.25 282 ILE A CA 1
ATOM 2025 C C . ILE A 1 282 ? 8.288 -14.755 -26.191 1.00 92.25 282 ILE A C 1
ATOM 2027 O O . ILE A 1 282 ? 7.433 -15.281 -25.481 1.00 92.25 282 ILE A O 1
ATOM 2031 N N . LYS A 1 283 ? 9.499 -15.305 -26.345 1.00 91.56 283 LYS A N 1
ATOM 2032 C CA . LYS A 1 283 ? 9.916 -16.487 -25.587 1.00 91.56 283 LYS A CA 1
ATOM 2033 C C . LYS A 1 283 ? 9.883 -16.210 -24.083 1.00 91.56 283 LYS A C 1
ATOM 2035 O O . LYS A 1 283 ? 9.277 -17.001 -23.371 1.00 91.56 283 LYS A O 1
ATOM 2040 N N . PHE A 1 284 ? 10.444 -15.088 -23.634 1.00 90.62 284 PHE A N 1
ATOM 2041 C CA . PHE A 1 284 ? 10.405 -14.691 -22.230 1.00 90.62 284 PHE A CA 1
ATOM 2042 C C . PHE A 1 284 ? 8.976 -14.593 -21.699 1.00 90.62 284 PHE A C 1
ATOM 2044 O O . PHE A 1 284 ? 8.700 -15.180 -20.662 1.00 90.62 284 PHE A O 1
ATOM 2051 N N . VAL A 1 285 ? 8.048 -13.969 -22.432 1.00 87.50 285 VAL A N 1
ATOM 2052 C CA . VAL A 1 285 ? 6.625 -13.924 -22.036 1.00 87.50 285 VAL A CA 1
ATOM 2053 C C . VAL A 1 285 ? 6.056 -15.332 -21.826 1.00 87.50 285 VAL A C 1
ATOM 2055 O O . VAL A 1 285 ? 5.336 -15.584 -20.867 1.00 87.50 285 VAL A O 1
ATOM 2058 N N . ASN A 1 286 ? 6.410 -16.280 -22.696 1.00 87.00 286 ASN A N 1
ATOM 2059 C CA . ASN A 1 286 ? 5.896 -17.648 -22.627 1.00 87.00 286 ASN A CA 1
ATOM 2060 C C . ASN A 1 286 ? 6.595 -18.527 -21.577 1.00 87.00 286 ASN A C 1
ATOM 2062 O O . ASN A 1 286 ? 6.022 -19.530 -21.155 1.00 87.00 286 ASN A O 1
ATOM 2066 N N . THR A 1 287 ? 7.848 -18.228 -21.213 1.00 86.50 287 THR A N 1
ATOM 2067 C CA . THR A 1 287 ? 8.677 -19.130 -20.389 1.00 86.50 287 THR A CA 1
ATOM 2068 C C . THR A 1 287 ? 9.227 -18.522 -19.103 1.00 86.50 287 THR A C 1
ATOM 2070 O O . THR A 1 287 ? 9.798 -19.262 -18.303 1.00 86.50 287 THR A O 1
ATOM 2073 N N . GLY A 1 288 ? 9.118 -17.206 -18.909 1.00 79.69 288 GLY A N 1
ATOM 2074 C CA . GLY A 1 288 ? 9.816 -16.450 -17.861 1.00 79.69 288 GLY A CA 1
ATOM 2075 C C . GLY A 1 288 ? 11.346 -16.541 -17.957 1.00 79.69 288 GLY A C 1
ATOM 2076 O O . GLY A 1 288 ? 12.031 -16.440 -16.941 1.00 79.69 288 GLY A O 1
ATOM 2077 N N . ARG A 1 289 ? 11.879 -16.850 -19.149 1.00 74.25 289 ARG A N 1
ATOM 2078 C CA . ARG A 1 289 ? 13.295 -17.169 -19.414 1.00 74.25 289 ARG A CA 1
ATOM 2079 C C . ARG A 1 289 ? 13.745 -16.693 -20.784 1.00 74.25 289 ARG A C 1
ATOM 2081 O O . ARG A 1 289 ? 12.936 -16.815 -21.729 1.00 74.25 289 ARG A O 1
#